Protein AF-A0A7C4ZA40-F1 (afdb_monomer)

Solvent-accessible surface area (backbone atoms only — not comparable to full-atom values): 10342 Å² total; per-residue (Å²): 134,60,82,81,51,46,34,43,58,70,60,33,15,54,70,55,38,49,96,97,40,53,37,69,57,42,40,56,51,50,51,54,31,36,77,68,59,36,40,77,81,49,63,76,37,83,48,82,98,78,45,78,38,53,44,34,53,48,64,52,39,57,52,49,44,54,53,54,50,34,36,74,72,62,75,50,75,52,65,70,58,50,26,50,52,47,48,58,34,65,35,47,89,49,94,92,51,64,30,42,48,57,58,53,47,53,35,33,61,73,69,41,59,32,30,39,38,39,39,35,25,30,30,74,86,81,64,49,77,47,77,48,75,47,78,31,47,70,94,44,69,85,59,80,81,83,59,98,43,95,58,40,44,84,74,50,74,51,77,46,57,41,30,75,72,45,42,78,79,60,51,92,64,73,80,79,83,125

Foldseek 3Di:
DDPVQKDFLLRLLCLLDDVVRHSVNSSVVVVVLCVLQLDPFAPFDADPPPGTTRMDGLLLSLLSSVLVVCCVVVNDPDSVSSSVSSCQQCDDPDPPDHGNSVVLLVCLLVVWWKKKKKWWKAQQPPRDIDIDIDMDTPVCPPPDDDDPDPRIDTDDMDIGGSSVSCNSSNDPPPPPDD

Secondary structure (DSSP, 8-state):
--GGGEEEHHHHHHHH-BTTB-HHHHHHHHHHHHHTTSSPPPEEEE-GGG-EEEEEETHHHHHHHHHHHHHHTTS---HHHHHHHHHHHHSBSSTT--BHHHHHHHHHHTT--EEEEEEEEEETTT--EEEEEEEEEGGGTTPPPPPSSTTEEEEEEEEEEHHHHHGGGT--------

Structure (mmCIF, N/CA/C/O backbone):
data_AF-A0A7C4ZA40-F1
#
_entry.id   AF-A0A7C4ZA40-F1
#
loop_
_atom_site.group_PDB
_atom_site.id
_atom_site.type_symbol
_atom_site.label_atom_id
_atom_site.label_alt_id
_atom_site.label_comp_id
_atom_site.label_asym_id
_atom_site.label_entity_id
_atom_site.label_seq_id
_atom_site.pdbx_PDB_ins_code
_atom_site.Cartn_x
_atom_site.Cartn_y
_atom_site.Cartn_z
_atom_site.occupancy
_atom_site.B_iso_or_equiv
_atom_site.auth_seq_id
_atom_site.auth_comp_id
_atom_site.auth_asym_id
_atom_site.auth_atom_id
_atom_site.pdbx_PDB_model_num
ATOM 1 N N . MET A 1 1 ? 23.248 5.944 -4.665 1.00 46.06 1 MET A N 1
ATOM 2 C CA . MET A 1 1 ? 21.946 5.568 -5.242 1.00 46.06 1 MET A CA 1
ATOM 3 C C . MET A 1 1 ? 22.210 5.211 -6.687 1.00 46.06 1 MET A C 1
ATOM 5 O O . MET A 1 1 ? 22.563 6.100 -7.461 1.00 46.06 1 MET A O 1
ATOM 9 N N . ASP A 1 2 ? 22.215 3.916 -6.981 1.00 48.06 2 ASP A N 1
ATOM 10 C CA . ASP A 1 2 ? 22.488 3.383 -8.314 1.00 48.06 2 ASP A CA 1
ATOM 11 C C . ASP A 1 2 ? 21.297 3.732 -9.229 1.00 48.06 2 ASP A C 1
ATOM 13 O O . ASP A 1 2 ? 20.174 3.931 -8.761 1.00 48.06 2 ASP A O 1
ATOM 17 N N . ALA A 1 3 ? 21.507 3.849 -10.540 1.00 52.69 3 ALA A N 1
ATOM 18 C CA . ALA A 1 3 ? 20.414 4.077 -11.490 1.00 52.69 3 ALA A CA 1
ATOM 19 C C . ALA A 1 3 ? 19.407 2.909 -11.506 1.00 52.69 3 ALA A C 1
ATOM 21 O O . ALA A 1 3 ? 18.288 3.082 -11.982 1.00 52.69 3 ALA A O 1
ATOM 22 N N . ARG A 1 4 ? 19.809 1.751 -10.965 1.00 54.50 4 ARG A N 1
ATOM 23 C CA . ARG A 1 4 ? 18.990 0.548 -10.777 1.00 54.50 4 ARG A CA 1
ATOM 24 C C . ARG A 1 4 ? 17.947 0.689 -9.668 1.00 54.50 4 ARG A C 1
ATOM 26 O O . ARG A 1 4 ? 16.906 0.065 -9.767 1.00 54.50 4 ARG A O 1
ATOM 33 N N . ASP A 1 5 ? 18.161 1.581 -8.701 1.00 69.44 5 ASP A N 1
ATOM 34 C CA . ASP A 1 5 ? 17.257 1.767 -7.553 1.00 69.44 5 ASP A CA 1
ATOM 35 C C . ASP A 1 5 ? 16.079 2.708 -7.871 1.00 69.44 5 ASP A C 1
ATOM 37 O O . ASP A 1 5 ? 15.393 3.203 -6.970 1.00 69.44 5 ASP A O 1
ATOM 41 N N . LYS A 1 6 ? 15.887 3.050 -9.149 1.00 79.81 6 LYS A N 1
ATOM 42 C CA . LYS A 1 6 ? 14.992 4.104 -9.627 1.00 79.81 6 LYS A CA 1
ATOM 43 C C . LYS A 1 6 ? 13.990 3.550 -10.633 1.00 79.81 6 LYS A C 1
ATOM 45 O O . LYS A 1 6 ? 14.347 2.755 -11.493 1.00 79.81 6 LYS A O 1
ATOM 50 N N . ILE A 1 7 ? 12.751 4.035 -10.577 1.00 83.94 7 ILE A N 1
ATOM 51 C CA . ILE A 1 7 ? 11.673 3.619 -11.477 1.00 83.94 7 ILE A CA 1
ATOM 52 C C . ILE A 1 7 ? 10.875 4.817 -11.998 1.00 83.94 7 ILE A C 1
ATOM 54 O O . ILE A 1 7 ? 10.556 5.755 -11.257 1.00 83.94 7 ILE A O 1
ATOM 58 N N . ARG A 1 8 ? 10.532 4.788 -13.291 1.00 87.81 8 ARG A N 1
ATOM 59 C CA . ARG A 1 8 ? 9.601 5.747 -13.906 1.00 87.81 8 ARG A CA 1
ATOM 60 C C . ARG A 1 8 ? 8.160 5.333 -13.629 1.00 87.81 8 ARG A C 1
ATOM 62 O O . ARG A 1 8 ? 7.850 4.147 -13.576 1.00 87.81 8 ARG A O 1
ATOM 69 N N . VAL A 1 9 ? 7.235 6.294 -13.586 1.00 88.81 9 VAL A N 1
ATOM 70 C CA . VAL A 1 9 ? 5.791 6.008 -13.412 1.00 88.81 9 VAL A CA 1
ATOM 71 C C . VAL A 1 9 ? 5.268 5.005 -14.452 1.00 88.81 9 VAL A C 1
ATOM 73 O O . VAL A 1 9 ? 4.442 4.158 -14.124 1.00 88.81 9 VAL A O 1
ATOM 76 N N . THR A 1 10 ? 5.761 5.053 -15.694 1.00 89.12 10 THR A N 1
ATOM 77 C CA . THR A 1 10 ? 5.379 4.087 -16.738 1.00 89.12 10 THR A CA 1
ATOM 78 C C . THR A 1 10 ? 5.810 2.661 -16.405 1.00 89.12 10 THR A C 1
ATOM 80 O O . THR A 1 10 ? 4.986 1.757 -16.504 1.00 89.12 10 THR A O 1
ATOM 83 N N . GLU A 1 11 ? 7.050 2.472 -15.956 1.00 89.50 11 GLU A N 1
ATOM 84 C CA . GLU A 1 11 ? 7.592 1.161 -15.571 1.00 89.50 11 GLU A CA 1
ATOM 85 C C . GLU A 1 11 ? 6.908 0.642 -14.299 1.00 89.50 11 GLU A C 1
ATOM 87 O O . GLU A 1 11 ? 6.498 -0.515 -14.229 1.00 89.50 11 GLU A O 1
ATOM 92 N N . ALA A 1 12 ? 6.696 1.519 -13.312 1.00 90.38 12 ALA A N 1
ATOM 93 C CA . ALA A 1 12 ? 5.950 1.190 -12.101 1.00 90.38 12 ALA A CA 1
ATOM 94 C C . ALA A 1 12 ? 4.528 0.731 -12.445 1.00 90.38 12 ALA A C 1
ATOM 96 O O . ALA A 1 12 ? 4.052 -0.279 -11.932 1.00 90.38 12 ALA A O 1
ATOM 97 N N . ALA A 1 13 ? 3.858 1.435 -13.357 1.00 92.31 13 ALA A N 1
ATOM 98 C CA . ALA A 1 13 ? 2.509 1.095 -13.777 1.00 92.31 13 ALA A CA 1
ATOM 99 C C . ALA A 1 13 ? 2.409 -0.262 -14.479 1.00 92.31 13 ALA A C 1
ATOM 101 O O . ALA A 1 13 ? 1.414 -0.960 -14.292 1.00 92.31 13 ALA A O 1
ATOM 102 N N . GLU A 1 14 ? 3.418 -0.645 -15.260 1.00 92.12 14 GLU A N 1
ATOM 103 C CA . GLU A 1 14 ? 3.493 -1.969 -15.883 1.00 92.12 14 GLU A CA 1
ATOM 104 C C . GLU A 1 14 ? 3.645 -3.073 -14.835 1.00 92.12 14 GLU A C 1
ATOM 106 O O . GLU A 1 14 ? 2.909 -4.056 -14.884 1.00 92.12 14 GLU A O 1
ATOM 111 N N . ARG A 1 15 ? 4.504 -2.875 -13.829 1.00 90.12 15 ARG A N 1
ATOM 112 C CA . ARG A 1 15 ? 4.682 -3.839 -12.728 1.00 90.12 15 ARG A CA 1
ATOM 113 C C . ARG A 1 15 ? 3.465 -3.947 -11.806 1.00 90.12 15 ARG A C 1
ATOM 115 O O . ARG A 1 15 ? 3.222 -4.987 -11.202 1.00 90.12 15 ARG A O 1
ATOM 122 N N . ILE A 1 16 ? 2.698 -2.871 -11.648 1.00 92.69 16 ILE A N 1
ATOM 123 C CA . ILE A 1 16 ? 1.506 -2.844 -10.783 1.00 92.69 16 ILE A CA 1
ATOM 124 C C . ILE A 1 16 ? 0.273 -3.413 -11.491 1.00 92.69 16 ILE A C 1
ATOM 126 O O . ILE A 1 16 ? -0.648 -3.890 -10.821 1.00 92.69 16 ILE A O 1
ATOM 130 N N . ALA A 1 17 ? 0.227 -3.336 -12.822 1.00 91.25 17 ALA A N 1
ATOM 131 C CA . ALA A 1 17 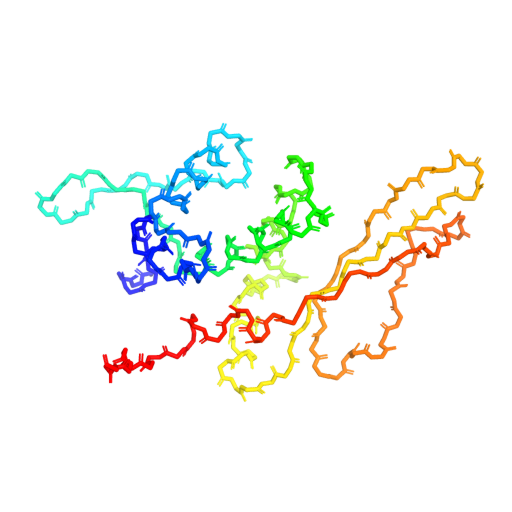? -0.904 -3.809 -13.602 1.00 91.25 17 ALA A CA 1
ATOM 132 C C . ALA A 1 17 ? -1.213 -5.287 -13.319 1.00 91.25 17 ALA A C 1
ATOM 134 O O . ALA A 1 17 ? -0.333 -6.112 -13.080 1.00 91.25 17 ALA A O 1
ATOM 135 N N . ARG A 1 18 ? -2.504 -5.613 -13.334 1.00 87.00 18 ARG A N 1
ATOM 136 C CA . ARG A 1 18 ? -3.037 -6.945 -13.022 1.00 87.00 18 ARG A CA 1
ATOM 137 C C . ARG A 1 18 ? -4.326 -7.181 -13.810 1.00 87.00 18 ARG A C 1
ATOM 139 O O . ARG A 1 18 ? -4.887 -6.211 -14.330 1.00 87.00 18 ARG A O 1
ATOM 146 N N . PRO A 1 19 ? -4.849 -8.417 -13.894 1.00 86.00 19 PRO A N 1
ATOM 147 C CA . PRO A 1 19 ? -6.177 -8.642 -14.459 1.00 86.00 19 PRO A CA 1
ATOM 148 C C . PRO A 1 19 ? -7.208 -7.681 -13.840 1.00 86.00 19 PRO A C 1
ATOM 150 O O . PRO A 1 19 ? -7.297 -7.559 -12.621 1.00 86.00 19 PRO A O 1
ATOM 153 N N . GLY A 1 20 ? -7.932 -6.937 -14.680 1.00 86.06 20 GLY A N 1
ATOM 154 C CA . GLY A 1 20 ? -8.891 -5.910 -14.245 1.00 86.06 20 GLY A CA 1
ATOM 155 C C . GLY A 1 20 ? -8.324 -4.495 -14.039 1.00 86.06 20 GLY A C 1
ATOM 156 O O . GLY A 1 20 ? -9.103 -3.560 -13.863 1.00 86.06 20 GLY A O 1
ATOM 157 N N . ARG A 1 21 ? -7.000 -4.292 -14.115 1.00 89.69 21 ARG A N 1
ATOM 158 C CA . ARG A 1 21 ? -6.354 -2.970 -14.050 1.00 89.69 21 ARG A CA 1
ATOM 159 C C . ARG A 1 21 ? -5.194 -2.860 -15.039 1.00 89.69 21 ARG A C 1
ATOM 161 O O . ARG A 1 21 ? -4.114 -3.404 -14.827 1.00 89.69 21 ARG A O 1
ATOM 168 N N . THR A 1 22 ? -5.414 -2.092 -16.100 1.00 94.94 22 THR A N 1
ATOM 169 C CA . THR A 1 22 ? -4.418 -1.836 -17.151 1.00 94.94 22 THR A CA 1
ATOM 170 C C . THR A 1 22 ? -3.315 -0.874 -16.684 1.00 94.94 22 THR A C 1
ATOM 172 O O . THR A 1 22 ? -3.585 -0.010 -15.843 1.00 94.94 22 THR A O 1
ATOM 175 N N . PRO A 1 23 ? -2.107 -0.912 -17.283 1.00 95.50 23 PRO A N 1
ATOM 176 C CA . PRO A 1 23 ? -1.047 0.054 -16.979 1.00 95.50 23 PRO A CA 1
ATOM 177 C C . PRO A 1 23 ? -1.490 1.513 -17.168 1.00 95.50 23 PRO A C 1
ATOM 179 O O . PRO A 1 23 ? -1.128 2.386 -16.386 1.00 95.50 23 PRO A O 1
ATOM 182 N N . ALA A 1 24 ? -2.329 1.796 -18.171 1.00 95.06 24 ALA A N 1
ATOM 183 C CA . ALA A 1 24 ? -2.858 3.142 -18.399 1.00 95.06 24 ALA A CA 1
ATOM 184 C C . ALA A 1 24 ? -3.727 3.635 -17.228 1.00 95.06 24 ALA A C 1
ATOM 186 O O . ALA A 1 24 ? -3.582 4.778 -16.793 1.00 95.06 24 ALA A O 1
ATOM 187 N N . GLN A 1 25 ? -4.584 2.767 -16.682 1.00 95.69 25 GLN A N 1
ATOM 188 C CA . GLN A 1 25 ? -5.384 3.082 -15.495 1.00 95.69 25 GLN A CA 1
ATOM 189 C C . GLN A 1 25 ? -4.507 3.274 -14.256 1.00 95.69 25 GLN A C 1
ATOM 191 O O . GLN A 1 25 ? -4.778 4.180 -13.470 1.00 95.69 25 GLN A O 1
ATOM 196 N N . VAL A 1 26 ? -3.447 2.471 -14.098 1.00 95.81 26 VAL A N 1
ATOM 197 C CA . VAL A 1 26 ? -2.481 2.647 -13.003 1.00 95.81 26 VAL A CA 1
ATOM 198 C C . VAL A 1 26 ? -1.805 4.012 -13.096 1.00 95.81 26 VAL A C 1
ATOM 200 O O . VAL A 1 26 ? -1.820 4.747 -12.116 1.00 95.81 26 VAL A O 1
ATOM 203 N N . ARG A 1 27 ? -1.271 4.391 -14.267 1.00 95.19 27 ARG A N 1
ATOM 204 C CA . ARG A 1 27 ? -0.634 5.707 -14.464 1.00 95.19 27 ARG A CA 1
ATOM 205 C C . ARG A 1 27 ? -1.588 6.851 -14.139 1.00 95.19 27 ARG A C 1
ATOM 207 O O . ARG A 1 27 ? -1.223 7.770 -13.414 1.00 95.19 27 ARG A O 1
ATOM 214 N N . ALA A 1 28 ? -2.822 6.784 -14.640 1.00 95.38 28 ALA A N 1
ATOM 215 C CA . ALA A 1 28 ? -3.827 7.808 -14.372 1.00 95.38 28 ALA A CA 1
ATOM 216 C C . ALA A 1 28 ? -4.165 7.908 -12.874 1.00 95.38 28 ALA A C 1
ATOM 218 O O . ALA A 1 28 ? -4.317 9.006 -12.343 1.00 95.38 28 ALA A O 1
ATOM 219 N N . LEU A 1 29 ? -4.274 6.775 -12.173 1.00 95.31 29 LEU A N 1
ATOM 220 C CA . LEU A 1 29 ? -4.494 6.761 -10.727 1.00 95.31 29 LEU A CA 1
ATOM 221 C C . LEU A 1 29 ? -3.291 7.330 -9.966 1.00 95.31 29 LEU A C 1
ATOM 223 O O . LEU A 1 29 ? -3.487 8.162 -9.085 1.00 95.31 29 LEU A O 1
ATOM 227 N N . TRP A 1 30 ? -2.077 6.940 -10.352 1.00 95.00 30 TRP A N 1
ATOM 228 C CA . TRP A 1 30 ? -0.830 7.426 -9.772 1.00 95.00 30 TRP A CA 1
ATOM 229 C C . TRP A 1 30 ? -0.725 8.949 -9.854 1.00 95.00 30 TRP A C 1
ATOM 231 O O . TRP A 1 30 ? -0.538 9.598 -8.830 1.00 95.00 30 TRP A O 1
ATOM 241 N N . HIS A 1 31 ? -0.914 9.534 -11.042 1.00 93.50 31 HIS A N 1
ATOM 242 C CA . HIS A 1 31 ? -0.865 10.989 -11.213 1.00 93.50 31 HIS A CA 1
ATOM 243 C C . HIS A 1 31 ? -1.932 11.703 -10.378 1.00 93.50 31 HIS A C 1
ATOM 245 O O . HIS A 1 31 ? -1.601 12.625 -9.641 1.00 93.50 31 HIS A O 1
ATOM 251 N N . ARG A 1 32 ? -3.181 11.212 -10.369 1.00 94.88 32 ARG A N 1
ATOM 252 C CA . ARG A 1 32 ? -4.228 11.781 -9.499 1.00 94.88 32 ARG A CA 1
ATOM 253 C C . ARG A 1 32 ? -3.851 11.739 -8.018 1.00 94.88 32 ARG A C 1
ATOM 255 O O . ARG A 1 32 ? -4.234 12.625 -7.262 1.00 94.88 32 ARG A O 1
ATOM 262 N N . TRP A 1 33 ? -3.148 10.698 -7.582 1.00 96.06 33 TRP A N 1
ATOM 263 C CA . TRP A 1 33 ? -2.705 10.567 -6.195 1.00 96.06 33 TRP A CA 1
ATOM 264 C C . TRP A 1 33 ? -1.482 11.429 -5.874 1.00 96.06 33 TRP A C 1
ATOM 266 O O . TRP A 1 33 ? -1.363 11.874 -4.732 1.00 96.06 33 TRP A O 1
ATOM 276 N N . MET A 1 34 ? -0.623 11.716 -6.855 1.00 93.25 34 MET A N 1
ATOM 277 C CA . MET A 1 34 ? 0.401 12.757 -6.732 1.00 93.25 34 MET A CA 1
ATOM 278 C C . MET A 1 34 ? -0.246 14.136 -6.567 1.00 93.25 34 MET A C 1
ATOM 280 O O . MET A 1 34 ? 0.052 14.835 -5.602 1.00 93.25 34 MET A O 1
ATOM 284 N N . ASP A 1 35 ? -1.207 14.482 -7.429 1.00 92.62 35 ASP A N 1
ATOM 285 C CA . ASP A 1 35 ? -1.924 15.764 -7.373 1.00 92.62 35 ASP A CA 1
ATOM 286 C C . ASP A 1 35 ? -2.690 15.942 -6.048 1.00 92.62 35 ASP A C 1
ATOM 288 O O . ASP A 1 35 ? -2.785 17.040 -5.502 1.00 92.62 35 ASP A O 1
ATOM 292 N N . ALA A 1 36 ? -3.214 14.847 -5.488 1.00 93.25 36 ALA A N 1
ATOM 293 C CA . ALA A 1 36 ? -3.898 14.838 -4.195 1.00 93.25 36 ALA A CA 1
ATOM 294 C C . ALA A 1 36 ? -2.946 14.874 -2.976 1.00 93.25 36 ALA A C 1
ATOM 296 O O . ALA A 1 36 ? -3.417 14.930 -1.829 1.00 93.25 36 ALA A O 1
ATOM 297 N N . GLY A 1 37 ? -1.629 14.805 -3.198 1.00 91.75 37 GLY A N 1
ATOM 298 C CA . GLY A 1 37 ? -0.610 14.746 -2.150 1.00 91.75 37 GLY A CA 1
ATOM 299 C C . GLY A 1 37 ? -0.625 13.448 -1.337 1.00 91.75 37 GLY A C 1
ATOM 300 O O . GLY A 1 37 ? -0.241 13.456 -0.171 1.00 91.75 37 GLY A O 1
ATOM 301 N N . ILE A 1 38 ? -1.128 12.352 -1.913 1.00 94.81 38 ILE A N 1
ATOM 302 C CA . ILE A 1 38 ? -1.050 11.006 -1.321 1.00 94.81 38 ILE A CA 1
ATOM 303 C C . ILE A 1 38 ? 0.322 10.404 -1.618 1.00 94.81 38 ILE A C 1
ATOM 305 O O . ILE A 1 38 ? 0.988 9.907 -0.715 1.00 94.81 38 ILE A O 1
ATOM 309 N N . ILE A 1 39 ? 0.727 10.468 -2.888 1.00 93.25 39 ILE A N 1
ATOM 310 C CA . ILE A 1 39 ? 2.066 10.094 -3.335 1.00 93.25 39 ILE A CA 1
ATOM 311 C C . ILE A 1 39 ? 2.896 11.383 -3.338 1.00 93.25 39 ILE A C 1
ATOM 313 O O . ILE A 1 39 ? 2.516 12.329 -4.030 1.00 93.25 39 ILE A O 1
ATOM 317 N N . PRO A 1 40 ? 3.996 11.471 -2.573 1.00 86.12 40 PRO A N 1
ATOM 318 C CA . PRO A 1 40 ? 4.851 12.647 -2.596 1.00 86.12 40 PRO A CA 1
ATOM 319 C C . PRO A 1 40 ? 5.434 12.842 -4.004 1.00 86.12 40 PRO A C 1
ATOM 321 O O . PRO A 1 40 ? 5.717 11.856 -4.692 1.00 86.12 40 PRO A O 1
ATOM 324 N N . PRO A 1 41 ? 5.609 14.093 -4.460 1.00 72.69 41 PRO A N 1
ATOM 325 C CA . PRO A 1 41 ? 6.163 14.355 -5.779 1.00 72.69 41 PRO A CA 1
ATOM 326 C C . PRO A 1 41 ? 7.580 13.782 -5.877 1.00 72.69 41 PRO A C 1
ATOM 328 O O . PRO A 1 41 ? 8.407 13.982 -4.986 1.00 72.69 41 PRO A O 1
ATOM 331 N N . ALA A 1 42 ? 7.861 13.064 -6.964 1.00 69.19 42 ALA A N 1
ATOM 332 C CA . ALA A 1 42 ? 9.227 12.685 -7.294 1.00 69.19 42 ALA A CA 1
ATOM 333 C C . ALA A 1 42 ? 10.048 13.928 -7.655 1.00 69.19 42 ALA A C 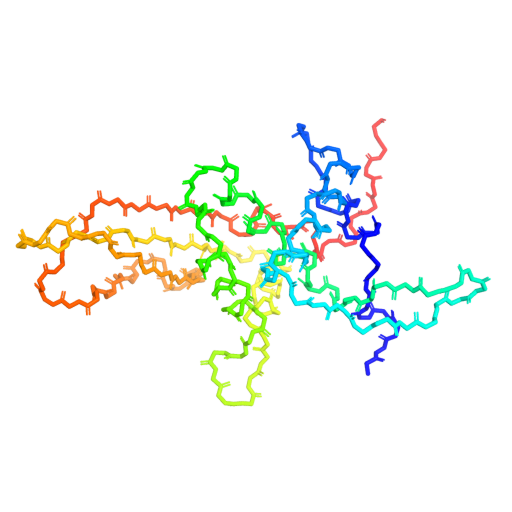1
ATOM 335 O O . ALA A 1 42 ? 9.511 14.917 -8.156 1.00 69.19 42 ALA A O 1
ATOM 336 N N . VAL A 1 43 ? 11.363 13.852 -7.455 1.00 62.91 43 VAL A N 1
ATOM 337 C CA . VAL A 1 43 ? 12.283 14.845 -8.012 1.00 62.91 43 VAL A CA 1
ATOM 338 C C . VAL A 1 43 ? 12.224 14.719 -9.535 1.00 62.91 43 VAL A C 1
ATOM 340 O O . VAL A 1 43 ? 12.616 13.684 -10.084 1.00 62.91 43 VAL A O 1
ATOM 343 N N . GLU A 1 44 ? 11.720 15.747 -10.222 1.00 59.91 44 GLU A N 1
ATOM 344 C CA . GLU A 1 44 ? 11.846 15.840 -11.677 1.00 59.91 44 GLU A CA 1
ATOM 345 C C . GLU A 1 44 ? 13.334 15.845 -12.020 1.00 59.91 44 GLU A C 1
ATOM 347 O O . GLU A 1 44 ? 14.077 16.746 -11.633 1.00 59.91 44 GLU A O 1
ATOM 352 N N . THR A 1 45 ? 13.785 14.792 -12.693 1.00 59.12 45 THR A N 1
ATOM 353 C CA . THR A 1 45 ? 15.187 14.654 -13.084 1.00 59.12 45 THR A CA 1
ATOM 354 C C . THR A 1 45 ? 15.244 14.399 -14.583 1.00 59.12 45 THR A C 1
ATOM 356 O O . THR A 1 45 ? 14.398 13.688 -15.133 1.00 59.12 45 THR A O 1
ATOM 359 N N . GLU A 1 46 ? 16.234 14.978 -15.259 1.00 57.72 46 GLU A N 1
ATOM 360 C CA . GLU A 1 46 ? 16.537 14.626 -16.646 1.00 57.72 46 GLU A CA 1
ATOM 361 C C . GLU A 1 46 ? 16.883 13.132 -16.730 1.00 57.72 46 GLU A C 1
ATOM 363 O O . GLU A 1 46 ? 17.705 12.630 -15.957 1.00 57.72 46 GLU A O 1
ATOM 368 N N . TRP A 1 47 ? 16.240 12.406 -17.648 1.00 58.72 47 TRP A N 1
ATOM 369 C CA . TRP A 1 47 ? 16.446 10.966 -17.797 1.00 58.72 47 TRP A CA 1
ATOM 370 C C . TRP A 1 47 ? 16.642 10.564 -19.259 1.00 58.72 47 TRP A C 1
ATOM 372 O O . TRP A 1 47 ? 15.706 10.527 -20.061 1.00 58.72 47 TRP A O 1
ATOM 382 N N . GLY A 1 48 ? 17.883 10.209 -19.598 1.00 62.31 48 GLY A N 1
ATOM 383 C CA . GLY A 1 48 ? 18.273 9.834 -20.958 1.00 62.31 48 GLY A CA 1
ATOM 384 C C . GLY A 1 48 ? 18.058 10.961 -21.978 1.00 62.31 48 GLY A C 1
ATOM 385 O O . GLY A 1 48 ? 17.975 12.133 -21.631 1.00 62.31 48 GLY A O 1
ATOM 386 N N . ALA A 1 49 ? 17.945 10.604 -23.260 1.00 58.22 49 ALA A N 1
ATOM 387 C CA . ALA A 1 49 ? 17.754 11.561 -24.358 1.00 58.22 49 ALA A CA 1
ATOM 388 C C . ALA A 1 49 ? 16.302 12.085 -24.503 1.00 58.22 49 ALA A C 1
ATOM 390 O O . ALA A 1 49 ? 15.992 12.757 -25.482 1.00 58.22 49 ALA A O 1
ATOM 391 N N . GLY A 1 50 ? 15.400 11.732 -23.576 1.00 56.19 50 GLY A N 1
ATOM 392 C CA . GLY A 1 50 ? 13.943 11.843 -23.743 1.00 56.19 50 GLY A CA 1
ATOM 393 C C . GLY A 1 50 ? 13.229 12.916 -22.911 1.00 56.19 50 GLY A C 1
ATOM 394 O O . GLY A 1 50 ? 12.008 13.005 -23.008 1.00 56.19 50 GLY A O 1
ATOM 395 N N . GLY A 1 51 ? 13.944 13.721 -22.116 1.00 61.53 51 GLY A N 1
ATOM 396 C CA . GLY A 1 51 ? 13.367 14.807 -21.306 1.00 61.53 51 GLY A CA 1
ATOM 397 C C . GLY A 1 51 ? 13.200 14.488 -19.811 1.00 61.53 51 GLY A C 1
ATOM 398 O O . GLY A 1 51 ? 13.787 13.537 -19.292 1.00 61.53 51 GLY A O 1
ATOM 399 N N . LEU A 1 52 ? 12.435 15.335 -19.109 1.00 60.53 52 LEU A N 1
ATOM 400 C CA . LEU A 1 52 ? 12.162 15.230 -17.669 1.00 60.53 52 LEU A CA 1
ATOM 401 C C . LEU A 1 52 ? 11.288 14.006 -17.360 1.00 60.53 52 LEU A C 1
ATOM 403 O O . LEU A 1 52 ? 10.275 13.773 -18.022 1.00 60.53 52 LEU A O 1
ATOM 407 N N . ALA A 1 53 ? 11.656 13.245 -16.329 1.00 67.12 53 ALA A N 1
ATOM 408 C CA . ALA A 1 53 ? 10.859 12.135 -15.820 1.00 67.12 53 ALA A CA 1
ATOM 409 C C . ALA A 1 53 ? 10.658 12.245 -14.303 1.00 67.12 53 ALA A C 1
ATOM 411 O O . ALA A 1 53 ? 11.558 12.650 -13.564 1.00 67.12 53 ALA A O 1
ATOM 412 N N . PHE A 1 54 ? 9.480 11.819 -13.835 1.00 65.62 54 PHE A N 1
ATOM 413 C CA . PHE A 1 54 ? 9.232 11.575 -12.416 1.00 65.62 54 PHE A CA 1
ATOM 414 C C . PHE A 1 54 ? 9.879 10.256 -12.021 1.00 65.62 54 PHE A C 1
ATOM 416 O O . PHE A 1 54 ? 9.454 9.188 -12.478 1.00 65.62 54 PHE A O 1
ATOM 423 N N . ILE A 1 55 ? 10.915 10.349 -11.194 1.00 74.56 55 ILE A N 1
ATOM 424 C CA . ILE A 1 55 ? 11.736 9.208 -10.815 1.00 74.56 55 ILE A CA 1
ATOM 425 C C . ILE A 1 55 ? 11.577 8.930 -9.330 1.00 74.56 55 ILE A C 1
ATOM 427 O O . ILE A 1 55 ? 11.880 9.768 -8.481 1.00 74.56 55 ILE A O 1
ATOM 431 N N . PHE A 1 56 ? 11.105 7.727 -9.038 1.00 82.56 56 PHE A N 1
ATOM 432 C CA . PHE A 1 56 ? 10.873 7.245 -7.688 1.00 82.56 56 PHE A CA 1
ATOM 433 C C . PHE A 1 56 ? 11.907 6.183 -7.319 1.00 82.56 56 PHE A C 1
ATOM 435 O O . PHE A 1 56 ? 12.459 5.557 -8.223 1.00 82.56 56 PHE A O 1
ATOM 442 N N . PRO A 1 57 ? 12.144 5.926 -6.022 1.00 84.06 57 PRO A N 1
ATOM 443 C CA . PRO A 1 57 ? 12.758 4.675 -5.597 1.00 84.06 57 PRO A CA 1
ATOM 444 C C . PRO A 1 57 ? 11.966 3.484 -6.149 1.00 84.06 57 PRO A C 1
ATOM 446 O O . PRO A 1 57 ? 10.736 3.544 -6.207 1.00 84.06 57 PRO A O 1
ATOM 449 N N . GLU A 1 58 ? 12.638 2.398 -6.522 1.00 82.94 58 GLU A N 1
ATOM 450 C CA . GLU A 1 58 ? 11.988 1.190 -7.053 1.00 82.94 58 GLU A CA 1
ATOM 451 C C . GLU A 1 58 ? 10.883 0.659 -6.119 1.00 82.94 58 GLU A C 1
ATOM 453 O O . GLU A 1 58 ? 9.794 0.278 -6.562 1.00 82.94 58 GLU A O 1
ATOM 458 N N . SER A 1 59 ? 11.106 0.767 -4.807 1.00 87.75 59 SER A N 1
ATOM 459 C CA . SER A 1 59 ? 10.151 0.386 -3.767 1.00 87.75 59 SER A CA 1
ATOM 460 C C . SER A 1 59 ? 8.831 1.167 -3.806 1.00 87.75 59 SER A C 1
ATOM 462 O O . SER A 1 59 ? 7.807 0.651 -3.357 1.00 87.75 59 SER A O 1
ATOM 464 N N . ALA A 1 60 ? 8.785 2.366 -4.399 1.00 91.19 60 ALA A N 1
ATOM 465 C CA . ALA A 1 60 ? 7.557 3.155 -4.506 1.00 91.19 60 ALA A CA 1
ATOM 466 C C . ALA A 1 60 ? 6.464 2.428 -5.301 1.00 91.19 60 ALA A C 1
ATOM 468 O O . ALA A 1 60 ? 5.278 2.586 -5.007 1.00 91.19 60 ALA A O 1
ATOM 469 N N . ALA A 1 61 ? 6.844 1.609 -6.286 1.00 92.50 61 ALA A N 1
ATOM 470 C CA . ALA A 1 61 ? 5.887 0.815 -7.047 1.00 92.50 61 ALA A CA 1
ATOM 471 C C . ALA A 1 61 ? 5.223 -0.265 -6.174 1.00 92.50 61 ALA A C 1
ATOM 473 O O . ALA A 1 61 ? 4.016 -0.492 -6.285 1.00 92.50 61 ALA A O 1
ATOM 474 N N . ALA A 1 62 ? 5.987 -0.873 -5.260 1.00 94.44 62 ALA A N 1
ATOM 475 C CA . ALA A 1 62 ? 5.472 -1.828 -4.285 1.00 94.44 62 ALA A CA 1
ATOM 476 C C . ALA A 1 62 ? 4.534 -1.143 -3.276 1.00 94.44 62 ALA A C 1
ATOM 478 O O . ALA A 1 62 ? 3.427 -1.632 -3.053 1.00 94.44 62 ALA A O 1
ATOM 479 N N . ILE A 1 63 ? 4.914 0.029 -2.746 1.00 95.94 63 ILE A N 1
ATOM 480 C CA . ILE A 1 63 ? 4.046 0.832 -1.865 1.00 95.94 63 ILE A CA 1
ATOM 481 C C . ILE A 1 63 ? 2.719 1.133 -2.573 1.00 95.94 63 ILE A C 1
ATOM 483 O O . ILE A 1 63 ? 1.648 0.798 -2.067 1.00 95.94 63 ILE A O 1
ATOM 487 N N . ALA A 1 64 ? 2.773 1.704 -3.777 1.00 95.69 64 ALA A N 1
ATOM 488 C CA . ALA A 1 64 ? 1.579 2.038 -4.545 1.00 95.69 64 ALA A CA 1
ATOM 489 C C . ALA A 1 64 ? 0.692 0.815 -4.816 1.00 95.69 64 ALA A C 1
ATOM 491 O O . ALA A 1 64 ? -0.527 0.918 -4.697 1.00 95.69 64 ALA A O 1
ATOM 492 N N . ALA A 1 65 ? 1.276 -0.348 -5.128 1.00 95.12 65 ALA A N 1
ATOM 493 C CA . ALA A 1 65 ? 0.520 -1.584 -5.316 1.00 95.12 65 ALA A CA 1
ATOM 494 C C . ALA A 1 65 ? -0.300 -1.959 -4.075 1.00 95.12 65 ALA A C 1
ATOM 496 O O . ALA A 1 65 ? -1.472 -2.309 -4.217 1.00 95.12 65 ALA A O 1
ATOM 497 N N . VAL A 1 66 ? 0.292 -1.853 -2.879 1.00 95.62 66 VAL A N 1
ATOM 498 C CA . VAL A 1 66 ? -0.403 -2.105 -1.607 1.00 95.62 66 VAL A CA 1
ATOM 499 C C . VAL A 1 66 ? -1.562 -1.133 -1.425 1.00 95.62 66 VAL A C 1
ATOM 501 O O . VAL A 1 66 ? -2.694 -1.558 -1.208 1.00 95.62 66 VAL A O 1
ATOM 504 N N . LEU A 1 67 ? -1.317 0.172 -1.546 1.00 96.12 67 LEU A N 1
ATOM 505 C CA . LEU A 1 67 ? -2.364 1.160 -1.284 1.00 96.12 67 LEU A CA 1
ATOM 506 C C . LEU A 1 67 ? -3.484 1.118 -2.329 1.00 96.12 67 LEU A C 1
ATOM 508 O O . LEU A 1 67 ? -4.648 1.306 -1.983 1.00 96.12 67 LEU A O 1
ATOM 512 N N . PHE A 1 68 ? -3.160 0.865 -3.596 1.00 95.38 68 PHE A N 1
ATOM 513 C CA . PHE A 1 68 ? -4.165 0.697 -4.640 1.00 95.38 68 PHE A CA 1
ATOM 514 C C . PHE A 1 68 ? -5.053 -0.524 -4.393 1.00 95.38 68 PHE A C 1
ATOM 516 O O . PHE A 1 68 ? -6.248 -0.457 -4.669 1.00 95.38 68 PHE A O 1
ATOM 523 N N . ASP A 1 69 ? -4.500 -1.616 -3.863 1.00 93.38 69 ASP A N 1
ATOM 524 C CA . ASP A 1 69 ? -5.283 -2.799 -3.504 1.00 93.38 69 ASP A CA 1
ATOM 525 C C . ASP A 1 69 ? -6.236 -2.521 -2.334 1.00 93.38 69 ASP A C 1
ATOM 527 O O . ASP A 1 69 ? -7.425 -2.827 -2.408 1.00 93.38 69 ASP A O 1
ATOM 531 N N . LEU A 1 70 ? -5.750 -1.836 -1.295 1.00 93.06 70 LEU A N 1
ATOM 532 C CA . LEU A 1 70 ? -6.573 -1.422 -0.155 1.00 93.06 70 LEU A CA 1
ATOM 533 C C . LEU A 1 70 ? -7.683 -0.441 -0.545 1.00 93.06 70 LEU A C 1
ATOM 535 O O . LEU A 1 70 ? -8.782 -0.496 0.013 1.00 93.06 70 LEU A O 1
ATOM 539 N N . TYR A 1 71 ? -7.397 0.460 -1.485 1.00 94.31 71 TYR A N 1
ATOM 540 C CA . TYR A 1 71 ? -8.379 1.397 -2.019 1.00 94.31 71 TYR A CA 1
ATOM 541 C C . TYR A 1 71 ? -9.476 0.672 -2.802 1.00 94.31 71 TYR A C 1
ATOM 543 O O . TYR A 1 71 ? -10.658 0.940 -2.587 1.00 94.31 71 TYR A O 1
ATOM 551 N N . ASP A 1 72 ? -9.103 -0.291 -3.649 1.00 91.25 72 ASP A N 1
ATOM 552 C CA . ASP A 1 72 ? -10.054 -1.099 -4.424 1.00 91.25 72 ASP A CA 1
ATOM 553 C C . ASP A 1 72 ? -10.947 -1.964 -3.548 1.00 91.25 72 ASP A C 1
ATOM 555 O O . ASP A 1 72 ? -12.137 -2.104 -3.819 1.00 91.25 72 ASP A O 1
ATOM 559 N N . ALA A 1 73 ? -10.374 -2.529 -2.487 1.00 89.19 73 ALA A N 1
ATOM 560 C CA . ALA A 1 73 ? -11.108 -3.309 -1.503 1.00 89.19 73 ALA A CA 1
ATOM 561 C C . ALA A 1 73 ? -12.055 -2.447 -0.646 1.00 89.19 73 ALA A C 1
ATOM 563 O O . ALA A 1 73 ? -12.818 -2.985 0.154 1.00 89.19 73 ALA A O 1
ATOM 564 N N . GLY A 1 74 ? -11.991 -1.115 -0.764 1.00 89.81 74 GLY A N 1
ATOM 565 C CA . GLY A 1 74 ? -12.738 -0.184 0.079 1.00 89.81 74 GLY A CA 1
ATOM 566 C C . GLY A 1 74 ? -12.249 -0.139 1.529 1.00 89.81 74 GLY A C 1
ATOM 567 O O . GLY A 1 74 ? -12.899 0.488 2.363 1.00 89.81 74 GLY A O 1
ATOM 568 N N . ALA A 1 75 ? -11.112 -0.772 1.839 1.00 89.06 75 ALA A N 1
ATOM 569 C CA . ALA A 1 75 ? -10.539 -0.789 3.180 1.00 89.06 75 ALA A CA 1
ATOM 570 C C . ALA A 1 75 ? -10.026 0.606 3.565 1.00 89.06 75 ALA A C 1
ATOM 572 O O . ALA A 1 75 ? -10.292 1.104 4.660 1.00 89.06 75 ALA A O 1
ATOM 573 N N . VAL A 1 76 ? -9.322 1.280 2.653 1.00 90.56 76 VAL A N 1
ATOM 574 C CA . VAL A 1 76 ? -8.754 2.608 2.919 1.00 90.56 76 VAL A CA 1
ATOM 575 C C . VAL A 1 76 ? -9.079 3.545 1.773 1.00 90.56 76 VAL A C 1
ATOM 577 O O . VAL A 1 76 ? -8.514 3.448 0.690 1.00 90.56 76 VAL A O 1
ATOM 580 N N . THR A 1 77 ? -10.003 4.470 2.015 1.00 91.06 77 THR A N 1
ATOM 581 C CA . THR A 1 77 ? -10.534 5.362 0.972 1.00 91.06 77 THR A CA 1
ATOM 582 C C . THR A 1 77 ? -10.258 6.837 1.245 1.00 91.06 77 THR A C 1
ATOM 584 O O . THR A 1 77 ? -10.260 7.647 0.316 1.00 91.06 77 THR A O 1
ATOM 587 N N . ALA A 1 78 ? -9.982 7.211 2.498 1.00 92.19 78 ALA A N 1
ATOM 588 C CA . ALA A 1 78 ? -9.748 8.598 2.864 1.00 92.19 78 ALA A CA 1
ATOM 589 C C . ALA A 1 78 ? -8.327 9.050 2.492 1.00 92.19 78 ALA A C 1
ATOM 591 O O . ALA A 1 78 ? -7.335 8.418 2.856 1.00 92.19 78 ALA A O 1
ATOM 592 N N . ARG A 1 79 ? -8.222 10.218 1.844 1.00 94.69 79 ARG A N 1
ATOM 593 C CA . ARG A 1 79 ? -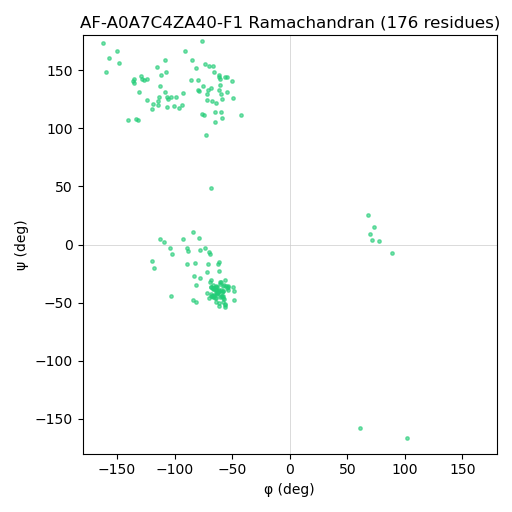6.952 10.819 1.387 1.00 94.69 79 ARG A CA 1
ATOM 594 C C . ARG A 1 79 ? -5.862 10.843 2.465 1.00 94.69 79 ARG A C 1
ATOM 596 O O . ARG A 1 79 ? -4.730 10.460 2.202 1.00 94.69 79 ARG A O 1
ATOM 603 N N . HIS A 1 80 ? -6.200 11.290 3.676 1.00 93.38 80 HIS A N 1
ATOM 604 C CA . HIS A 1 80 ? -5.238 11.402 4.777 1.00 93.38 80 HIS A CA 1
ATOM 605 C C . HIS A 1 80 ? -4.768 10.034 5.296 1.00 93.38 80 HIS A C 1
ATOM 607 O O . HIS A 1 80 ? -3.621 9.909 5.714 1.00 93.38 80 HIS A O 1
ATOM 613 N N . GLN A 1 81 ? -5.625 9.006 5.249 1.00 91.75 81 GLN A N 1
ATOM 614 C CA . GLN A 1 81 ? -5.246 7.642 5.620 1.00 91.75 81 GLN A CA 1
ATOM 615 C C . GLN A 1 81 ? -4.287 7.063 4.583 1.00 91.75 81 GLN A C 1
ATOM 617 O O . GLN A 1 81 ? -3.232 6.568 4.959 1.00 91.75 81 GLN A O 1
ATOM 622 N N . LEU A 1 82 ? -4.594 7.214 3.290 1.00 95.31 82 LEU A N 1
ATOM 623 C CA . LEU A 1 82 ? -3.704 6.793 2.205 1.00 95.31 82 LEU A CA 1
ATOM 624 C C . LEU A 1 82 ? -2.334 7.481 2.302 1.00 95.31 82 LEU A C 1
ATOM 626 O O . LEU A 1 82 ? -1.309 6.812 2.244 1.00 95.31 82 LEU A O 1
ATOM 630 N N . ALA A 1 83 ? -2.299 8.796 2.534 1.00 94.81 83 ALA A N 1
ATOM 631 C CA . ALA A 1 83 ? -1.044 9.530 2.716 1.00 94.81 83 ALA A CA 1
ATOM 632 C C . ALA A 1 83 ? -0.254 9.066 3.958 1.00 94.81 83 ALA A C 1
ATOM 634 O O . ALA A 1 83 ? 0.969 8.939 3.916 1.00 94.81 83 ALA A O 1
ATOM 635 N N . SER A 1 84 ? -0.930 8.779 5.075 1.00 92.62 84 SER A N 1
ATOM 636 C CA . SER A 1 84 ? -0.272 8.220 6.264 1.00 92.62 84 SER A CA 1
ATOM 637 C C . SER A 1 84 ? 0.251 6.806 6.033 1.00 92.62 84 SER A C 1
ATOM 639 O O . SER A 1 84 ? 1.346 6.495 6.488 1.00 92.62 84 SER A O 1
ATOM 641 N N . MET A 1 85 ? -0.473 5.970 5.287 1.00 94.31 85 MET A N 1
ATOM 642 C CA . MET A 1 85 ? -0.006 4.629 4.934 1.00 94.31 85 MET A CA 1
ATOM 643 C C . MET A 1 85 ? 1.182 4.664 3.981 1.00 94.31 85 MET A C 1
ATOM 645 O O . MET A 1 85 ? 2.096 3.860 4.132 1.00 94.31 85 MET A O 1
ATOM 649 N N . TRP A 1 86 ? 1.209 5.609 3.039 1.00 95.12 86 TRP A N 1
ATOM 650 C CA . TRP A 1 86 ? 2.377 5.807 2.188 1.00 95.12 86 TRP A CA 1
ATOM 651 C C . TRP A 1 86 ? 3.625 6.065 3.037 1.00 95.12 86 TRP A C 1
ATOM 653 O O . TRP A 1 86 ? 4.625 5.367 2.887 1.00 95.12 86 TRP A O 1
ATOM 663 N N . ARG A 1 87 ? 3.544 7.023 3.972 1.00 93.56 87 ARG A N 1
ATOM 664 C CA . ARG A 1 87 ? 4.641 7.338 4.902 1.00 93.56 87 ARG A CA 1
ATOM 665 C C . ARG A 1 87 ? 5.029 6.141 5.761 1.00 93.56 87 ARG A C 1
ATOM 667 O O . ARG A 1 87 ? 6.207 5.835 5.852 1.00 93.56 87 ARG A O 1
ATOM 674 N N . TYR A 1 88 ? 4.049 5.416 6.299 1.00 93.19 88 TYR A N 1
ATOM 675 C CA . TYR A 1 88 ? 4.291 4.209 7.091 1.00 93.19 88 TYR A CA 1
ATOM 676 C C . TYR A 1 88 ? 5.170 3.181 6.360 1.00 93.19 88 TYR A C 1
ATOM 678 O O . TYR A 1 88 ? 6.045 2.586 6.976 1.00 93.19 88 TYR A O 1
ATOM 686 N N . PHE A 1 89 ? 4.987 2.999 5.049 1.00 94.56 89 PHE A N 1
ATOM 687 C CA . PHE A 1 89 ? 5.841 2.105 4.263 1.00 94.56 89 PHE A CA 1
ATOM 688 C C . PHE A 1 89 ? 7.170 2.733 3.825 1.00 94.56 89 PHE A C 1
ATOM 690 O O . PHE A 1 89 ? 8.170 2.023 3.715 1.00 94.56 89 PHE A O 1
ATOM 697 N N . ALA A 1 90 ? 7.173 4.035 3.533 1.00 92.38 90 ALA A N 1
ATOM 698 C CA . ALA A 1 90 ? 8.326 4.757 2.999 1.00 92.38 90 ALA A CA 1
ATOM 699 C C . ALA A 1 90 ? 9.343 5.193 4.069 1.00 92.38 90 ALA A C 1
ATOM 701 O O . ALA A 1 90 ? 10.465 5.550 3.716 1.00 92.38 90 ALA A O 1
ATOM 702 N N . GLU A 1 91 ? 8.969 5.180 5.349 1.00 90.94 91 GLU A N 1
ATOM 703 C CA . GLU A 1 91 ? 9.804 5.641 6.460 1.00 90.94 91 GLU A CA 1
ATOM 704 C C . GLU A 1 91 ? 10.339 4.467 7.310 1.00 90.94 91 GLU A C 1
ATOM 706 O O . GLU A 1 91 ? 9.676 3.425 7.442 1.00 90.94 91 GLU A O 1
ATOM 711 N N . PRO A 1 92 ? 11.539 4.612 7.904 1.00 88.44 92 PRO A N 1
ATOM 712 C CA . PRO A 1 92 ? 12.057 3.665 8.885 1.00 88.44 92 PRO A CA 1
ATOM 713 C C . PRO A 1 92 ? 11.169 3.560 10.124 1.00 88.44 92 PRO A C 1
ATOM 715 O O . PRO A 1 92 ? 10.649 4.559 10.614 1.00 88.44 92 PRO A O 1
ATOM 718 N N . GLN A 1 93 ? 11.029 2.348 10.666 1.00 83.69 93 GLN A N 1
ATOM 719 C CA . GLN A 1 93 ? 10.246 2.110 11.892 1.00 83.69 93 GLN A CA 1
ATOM 720 C C . GLN A 1 93 ? 11.071 2.275 13.181 1.00 83.69 93 GLN A C 1
ATOM 722 O O . GLN A 1 93 ? 10.531 2.183 14.280 1.00 83.69 93 GLN A O 1
ATOM 727 N N . HIS A 1 94 ? 12.380 2.492 13.049 1.00 79.69 94 HIS A N 1
ATOM 728 C CA . HIS A 1 94 ? 13.319 2.779 14.131 1.00 79.69 94 HIS A CA 1
ATOM 729 C C . HIS A 1 94 ? 14.440 3.694 13.614 1.00 79.69 94 HIS A C 1
ATOM 731 O O . HIS A 1 94 ? 14.718 3.723 12.411 1.00 79.69 94 HIS A O 1
ATOM 737 N N . ASP A 1 95 ? 15.082 4.437 14.518 1.00 76.62 95 ASP A N 1
ATOM 738 C CA . ASP A 1 95 ? 16.130 5.399 14.163 1.00 76.62 95 ASP A CA 1
ATOM 739 C C . ASP A 1 95 ? 17.296 4.723 13.428 1.00 76.62 95 ASP A C 1
ATOM 741 O O . ASP A 1 95 ? 17.891 3.763 13.916 1.00 76.62 95 ASP A 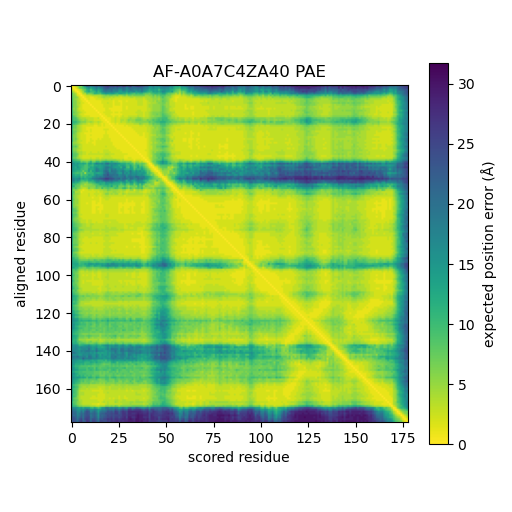O 1
ATOM 745 N N . GLY A 1 96 ? 17.625 5.247 12.244 1.00 72.44 96 GLY A N 1
ATOM 746 C CA . GLY A 1 96 ? 18.705 4.735 11.393 1.00 72.44 96 GLY A CA 1
ATOM 747 C C . GLY A 1 96 ? 18.372 3.465 10.599 1.00 72.44 96 GLY A C 1
ATOM 748 O O . GLY A 1 96 ? 19.255 2.957 9.913 1.00 72.44 96 GLY A O 1
ATOM 749 N N . GLY A 1 97 ? 17.134 2.964 10.679 1.00 83.06 97 GLY A N 1
ATOM 750 C CA . GLY A 1 97 ? 16.679 1.795 9.926 1.00 83.06 97 GLY A CA 1
ATOM 751 C C . GLY A 1 97 ? 16.389 2.074 8.448 1.00 83.06 97 GLY A C 1
ATOM 752 O O . GLY A 1 97 ? 16.411 3.217 7.985 1.00 83.06 97 GLY A O 1
ATOM 753 N N . GLU A 1 98 ? 16.066 1.016 7.707 1.00 88.00 98 GLU A N 1
ATOM 754 C CA . GLU A 1 98 ? 15.570 1.116 6.333 1.00 88.00 98 GLU A CA 1
ATOM 755 C C . GLU A 1 98 ? 14.049 1.347 6.307 1.00 88.00 98 GLU A C 1
ATOM 757 O O . GLU A 1 98 ? 13.353 1.027 7.278 1.00 88.00 98 GLU A O 1
ATOM 762 N N . PRO A 1 99 ? 13.495 1.889 5.204 1.00 91.56 99 PRO A N 1
ATOM 763 C CA . PRO A 1 99 ? 12.051 1.937 4.997 1.00 91.56 99 PRO A CA 1
ATOM 764 C C . PRO A 1 99 ? 11.387 0.576 5.219 1.00 91.56 99 PRO A C 1
ATOM 766 O O . PRO A 1 99 ? 11.893 -0.452 4.767 1.00 91.56 99 PRO A O 1
ATOM 769 N N . LEU A 1 100 ? 10.206 0.560 5.845 1.00 92.50 100 LEU A N 1
ATOM 770 C CA . LEU A 1 100 ? 9.476 -0.685 6.121 1.00 92.50 100 LEU A CA 1
ATOM 771 C C . LEU A 1 100 ? 9.251 -1.535 4.862 1.00 92.50 100 LEU A C 1
ATOM 773 O O . LEU A 1 100 ? 9.330 -2.761 4.922 1.00 92.50 100 LEU A O 1
ATOM 777 N N . ILE A 1 101 ? 8.985 -0.897 3.719 1.00 94.25 101 ILE A N 1
ATOM 778 C CA . ILE A 1 101 ? 8.790 -1.615 2.456 1.00 94.25 101 ILE A CA 1
ATOM 779 C C . ILE A 1 101 ? 10.018 -2.444 2.051 1.00 94.25 101 ILE A C 1
ATOM 781 O O . ILE A 1 101 ? 9.844 -3.509 1.469 1.00 94.25 101 ILE A O 1
ATOM 785 N N . THR A 1 102 ? 11.235 -2.006 2.387 1.00 91.44 102 THR A N 1
ATOM 786 C CA . THR A 1 102 ? 12.471 -2.742 2.087 1.00 91.44 102 THR A CA 1
ATOM 787 C C . THR A 1 102 ? 12.505 -4.061 2.851 1.00 91.44 102 THR A C 1
ATOM 789 O O . THR A 1 102 ? 12.713 -5.112 2.252 1.00 91.44 102 THR A O 1
ATOM 792 N N . HIS A 1 103 ? 12.177 -4.032 4.146 1.00 90.44 103 HIS A N 1
ATOM 793 C CA . HIS A 1 103 ? 12.059 -5.241 4.964 1.00 90.44 103 HIS A CA 1
ATOM 794 C C . HIS A 1 103 ? 10.952 -6.170 4.460 1.00 90.44 103 HIS A C 1
ATOM 796 O O . HIS A 1 103 ? 11.147 -7.378 4.371 1.00 90.44 103 HIS A O 1
ATOM 802 N N . VAL A 1 104 ? 9.796 -5.613 4.078 1.00 93.00 104 VAL A N 1
ATOM 803 C CA . VAL A 1 104 ? 8.705 -6.405 3.495 1.00 93.00 104 VAL A CA 1
ATOM 804 C C . VAL A 1 104 ? 9.174 -7.128 2.237 1.00 93.00 104 VAL A C 1
ATOM 806 O O . VAL A 1 104 ? 8.942 -8.327 2.130 1.00 93.00 104 VAL A O 1
ATOM 809 N N . LEU A 1 105 ? 9.826 -6.426 1.306 1.00 92.56 105 LEU A N 1
ATOM 810 C CA . LEU A 1 105 ? 10.324 -7.016 0.064 1.00 92.56 105 LEU A CA 1
ATOM 811 C C . LEU A 1 105 ? 11.384 -8.091 0.331 1.00 92.56 105 LEU A C 1
ATOM 813 O O . LEU A 1 105 ? 11.281 -9.164 -0.251 1.00 92.56 105 LEU A O 1
ATOM 817 N N . ALA A 1 106 ? 12.316 -7.870 1.261 1.00 90.69 106 ALA A N 1
ATOM 818 C CA . ALA A 1 106 ? 13.300 -8.885 1.644 1.00 90.69 106 ALA A CA 1
ATOM 819 C C . ALA A 1 106 ? 12.637 -10.172 2.173 1.00 90.69 106 ALA A C 1
ATOM 821 O O . ALA A 1 106 ? 13.040 -11.279 1.827 1.00 90.69 106 ALA A O 1
ATOM 822 N N . GLU A 1 107 ? 11.575 -10.055 2.971 1.00 90.06 107 GLU A N 1
ATOM 823 C CA . GLU A 1 107 ? 10.816 -11.220 3.444 1.00 90.06 107 GLU A CA 1
ATOM 824 C C . GLU A 1 107 ? 10.086 -11.936 2.300 1.00 90.06 107 GLU A C 1
ATOM 826 O O . GLU A 1 107 ? 10.073 -13.166 2.253 1.00 90.06 107 GLU A O 1
ATOM 831 N N . VAL A 1 108 ? 9.529 -11.194 1.334 1.00 92.00 108 VAL A N 1
ATOM 832 C CA . VAL A 1 108 ? 8.923 -11.806 0.138 1.00 92.00 108 VAL A CA 1
ATOM 833 C C . VAL A 1 108 ? 9.970 -12.537 -0.703 1.00 92.00 108 VAL A C 1
ATOM 835 O O . VAL A 1 108 ? 9.692 -13.632 -1.187 1.00 92.00 108 VAL A O 1
ATOM 838 N N . GLU A 1 109 ? 11.164 -11.965 -0.863 1.00 91.62 109 GLU A N 1
ATOM 839 C CA . GLU A 1 109 ? 12.277 -12.575 -1.599 1.00 91.62 109 GLU A CA 1
ATOM 840 C C . GLU A 1 109 ? 12.728 -13.895 -0.955 1.00 91.62 109 GLU A C 1
ATOM 842 O O . GLU A 1 109 ? 12.936 -14.888 -1.653 1.00 91.62 109 GLU A O 1
ATOM 847 N N . HIS A 1 110 ? 12.772 -13.953 0.379 1.00 89.69 11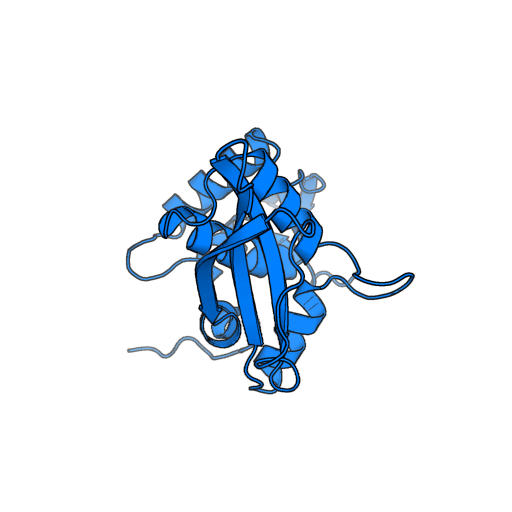0 HIS A N 1
ATOM 848 C CA . HIS A 1 110 ? 13.045 -15.183 1.129 1.00 89.69 110 HIS A CA 1
ATOM 849 C C . HIS A 1 110 ? 11.874 -16.185 1.147 1.00 89.69 110 HIS A C 1
ATOM 851 O O . HIS A 1 110 ? 12.009 -17.282 1.690 1.00 89.69 110 HIS A O 1
ATOM 857 N N . GLY A 1 111 ? 10.722 -15.842 0.561 1.00 88.56 111 GLY A N 1
ATOM 858 C CA . GLY A 1 111 ? 9.523 -16.683 0.568 1.00 88.56 111 GLY A CA 1
ATOM 859 C C . GLY A 1 111 ? 8.801 -16.729 1.920 1.00 88.56 111 GLY A C 1
ATOM 860 O O . GLY A 1 111 ? 7.947 -17.595 2.130 1.00 88.56 111 GLY A O 1
ATOM 861 N N . SER A 1 112 ? 9.113 -15.808 2.833 1.00 89.06 112 SER A N 1
ATOM 862 C CA . SER A 1 112 ? 8.481 -15.708 4.144 1.00 89.06 112 SER A CA 1
ATOM 863 C C . SER A 1 112 ? 7.074 -15.102 4.045 1.00 89.06 112 SER A C 1
ATOM 865 O O . SER A 1 112 ? 6.865 -14.080 3.381 1.00 89.06 112 SER A O 1
ATOM 867 N N . PRO A 1 113 ? 6.076 -15.660 4.755 1.00 89.31 113 PRO A N 1
ATOM 868 C CA . PRO A 1 113 ? 4.762 -15.041 4.849 1.00 89.31 113 PRO A CA 1
ATOM 869 C C . PRO A 1 113 ? 4.816 -13.685 5.566 1.00 89.31 113 PRO A C 1
ATOM 871 O O . PRO A 1 113 ? 5.168 -13.598 6.743 1.00 89.31 113 PRO A O 1
ATOM 874 N N . CYS A 1 114 ? 4.378 -12.635 4.874 1.00 91.94 114 CYS A N 1
ATOM 875 C CA . CYS A 1 114 ? 4.170 -11.307 5.447 1.00 91.94 114 CYS A CA 1
ATOM 876 C C . CYS A 1 114 ? 2.763 -10.779 5.134 1.00 91.94 114 CYS A C 1
ATOM 878 O O . CYS A 1 114 ? 2.207 -11.014 4.052 1.00 91.94 114 CYS A O 1
ATOM 880 N N . PHE A 1 115 ? 2.158 -10.089 6.100 1.00 92.94 115 PHE A N 1
ATOM 881 C CA . PHE A 1 115 ? 0.768 -9.643 6.041 1.00 92.94 115 PHE A CA 1
ATOM 882 C C . PHE A 1 115 ? 0.646 -8.212 6.534 1.00 92.94 115 PHE A C 1
ATOM 884 O O . PHE A 1 115 ? 1.254 -7.834 7.530 1.00 92.94 115 PHE A O 1
ATOM 891 N N . LEU A 1 116 ? -0.202 -7.433 5.877 1.00 93.19 116 LEU A N 1
ATOM 892 C CA . LEU A 1 116 ? -0.685 -6.171 6.403 1.00 93.19 116 LEU A CA 1
ATOM 893 C C . LEU A 1 116 ? -1.990 -6.432 7.132 1.00 93.19 116 LEU A C 1
ATOM 895 O O . LEU A 1 116 ? -2.906 -7.043 6.578 1.00 93.19 116 LEU A O 1
ATOM 899 N N . VAL A 1 117 ? -2.091 -5.939 8.353 1.00 90.81 117 VAL A N 1
ATOM 900 C CA . VAL A 1 117 ? -3.305 -6.047 9.144 1.00 90.81 117 VAL A CA 1
ATOM 901 C C . VAL A 1 117 ? -3.814 -4.653 9.456 1.00 90.81 117 VAL A C 1
ATOM 903 O O . VAL A 1 117 ? -3.126 -3.872 10.110 1.00 90.81 117 VAL A O 1
ATOM 906 N N . LEU A 1 118 ? -5.044 -4.374 9.031 1.00 90.06 118 LEU A N 1
ATOM 907 C CA . LEU A 1 118 ? -5.809 -3.217 9.471 1.00 90.06 118 LEU A CA 1
ATOM 908 C C . LEU A 1 118 ? -6.892 -3.677 10.440 1.00 90.06 118 LEU A C 1
ATOM 910 O O . LEU A 1 118 ? -7.698 -4.547 10.108 1.00 90.06 118 LEU A O 1
ATOM 914 N N . THR A 1 119 ? -6.919 -3.088 11.629 1.00 90.12 119 THR A N 1
ATOM 915 C CA . THR A 1 119 ? -7.956 -3.344 12.634 1.00 90.12 119 THR A CA 1
ATOM 916 C C . THR A 1 119 ? -8.776 -2.081 12.826 1.00 90.12 119 THR A C 1
ATOM 918 O O . THR A 1 119 ? -8.215 -1.018 13.079 1.00 90.12 119 THR A O 1
ATOM 921 N N . TYR A 1 120 ? -10.098 -2.189 12.710 1.00 89.94 120 TYR A N 1
ATOM 922 C CA . TYR A 1 120 ? -11.011 -1.080 12.968 1.00 89.94 120 TYR A CA 1
ATOM 923 C C . TYR A 1 120 ? -11.577 -1.211 14.366 1.00 89.94 120 TYR A C 1
ATOM 925 O O . TYR A 1 120 ? -12.153 -2.242 14.726 1.00 89.94 120 TYR A O 1
ATOM 933 N N . TRP A 1 121 ? -11.440 -0.137 15.124 1.00 92.69 121 TRP A N 1
ATOM 934 C CA . TRP A 1 121 ? -11.861 -0.054 16.504 1.00 92.69 121 TRP A CA 1
ATOM 935 C C . TRP A 1 121 ? -13.021 0.911 16.626 1.00 92.69 121 TRP A C 1
ATOM 937 O O . TRP A 1 121 ? -12.968 1.992 16.049 1.00 92.69 121 TRP A O 1
ATOM 947 N N . ARG A 1 122 ? -14.042 0.554 17.399 1.00 94.69 122 ARG A N 1
ATOM 948 C CA . ARG A 1 122 ? -15.138 1.460 17.739 1.00 94.69 122 ARG A CA 1
ATOM 949 C C . ARG A 1 122 ? -14.962 1.963 19.153 1.00 94.69 122 ARG A C 1
ATOM 951 O O . ARG A 1 122 ? -14.855 1.165 20.081 1.00 94.69 122 ARG A O 1
ATOM 958 N N . HIS A 1 123 ? -14.978 3.276 19.323 1.00 95.19 123 HIS A N 1
ATOM 959 C CA . HIS A 1 123 ? -15.082 3.880 20.637 1.00 95.19 123 HIS A CA 1
ATOM 960 C C . HIS A 1 123 ? -16.473 3.587 21.215 1.00 95.19 123 HIS A C 1
ATOM 962 O O . HIS A 1 123 ? -17.489 3.954 20.624 1.00 95.19 123 HIS A O 1
ATOM 968 N N . GLN A 1 124 ? -16.532 2.967 22.392 1.00 93.94 124 GLN A N 1
ATOM 969 C CA . GLN A 1 124 ? -17.779 2.458 22.983 1.00 93.94 124 GLN A CA 1
ATOM 970 C C . GLN A 1 124 ? -18.831 3.554 23.220 1.00 93.94 124 GLN A C 1
ATOM 972 O O . GLN A 1 124 ? -20.014 3.340 22.978 1.00 93.94 124 GLN A O 1
ATOM 977 N N . THR A 1 125 ? -18.405 4.743 23.658 1.00 93.31 125 THR A N 1
ATOM 978 C CA . THR A 1 125 ? -19.321 5.864 23.943 1.00 93.31 125 THR A CA 1
ATOM 979 C C . THR A 1 125 ? -19.699 6.693 22.715 1.00 93.31 125 THR A C 1
ATOM 981 O O . THR A 1 125 ? -20.868 7.018 22.535 1.00 93.31 125 THR A O 1
ATOM 984 N N . THR A 1 126 ? -18.726 7.092 21.889 1.00 94.81 126 THR A N 1
ATOM 985 C CA . THR A 1 126 ? -18.955 8.032 20.777 1.00 94.81 126 THR A CA 1
ATOM 986 C C . THR A 1 126 ? -19.338 7.333 19.475 1.00 94.81 126 THR A C 1
ATOM 988 O O . THR A 1 126 ? -19.838 7.982 18.562 1.00 94.81 126 THR A O 1
ATOM 991 N N . GLY A 1 127 ? -19.096 6.022 19.367 1.00 91.12 127 GLY A N 1
ATOM 992 C CA . GLY A 1 127 ? -19.252 5.266 18.126 1.00 91.12 127 GLY A CA 1
ATOM 993 C C . GLY A 1 127 ? -18.179 5.568 17.075 1.00 91.12 127 GLY A C 1
ATOM 994 O O . GLY A 1 127 ? -18.257 5.031 15.972 1.00 91.12 127 GLY A O 1
ATOM 995 N N . GLU A 1 128 ? -17.190 6.408 17.396 1.00 91.88 128 GLU A N 1
ATOM 996 C CA . GLU A 1 128 ? -16.107 6.780 16.485 1.00 91.88 128 GLU A CA 1
ATOM 997 C C . GLU A 1 128 ? -15.304 5.550 16.053 1.00 91.88 128 GLU A C 1
ATOM 999 O O . GLU A 1 128 ? -14.993 4.688 16.877 1.00 91.88 128 GLU A O 1
ATOM 1004 N N . ILE A 1 129 ? -14.969 5.475 14.761 1.00 88.81 129 ILE A N 1
ATOM 1005 C CA . ILE A 1 129 ? -14.151 4.397 14.205 1.00 88.81 129 ILE A CA 1
ATOM 1006 C C . ILE A 1 129 ? -12.712 4.876 14.024 1.00 88.81 129 ILE A C 1
ATOM 1008 O O . ILE A 1 129 ? -12.449 5.769 13.219 1.00 88.81 129 ILE A O 1
ATOM 1012 N N . ALA A 1 130 ? -11.780 4.222 14.711 1.00 86.81 130 ALA A N 1
ATOM 1013 C CA . ALA A 1 130 ? -10.347 4.462 14.600 1.00 86.81 130 ALA A CA 1
ATOM 1014 C C . ALA A 1 130 ? -9.652 3.227 14.000 1.00 86.81 130 ALA A C 1
ATOM 1016 O O . ALA A 1 130 ? -9.793 2.133 14.547 1.00 86.81 130 ALA A O 1
ATOM 1017 N N . PRO A 1 131 ? -8.911 3.346 12.885 1.00 87.00 131 PRO A N 1
ATOM 1018 C CA . PRO A 1 131 ? -8.114 2.245 12.361 1.00 87.00 131 PRO A CA 1
ATOM 1019 C C . PRO A 1 131 ? -6.726 2.192 13.017 1.00 87.00 131 PRO A C 1
ATOM 1021 O O . PRO A 1 131 ? -6.080 3.223 13.203 1.00 87.00 131 PRO A O 1
ATOM 1024 N N . THR A 1 132 ? -6.222 0.989 13.282 1.00 88.25 132 THR A N 1
ATOM 1025 C CA . THR A 1 132 ? -4.789 0.734 13.495 1.00 88.25 132 THR A CA 1
ATOM 1026 C C . THR A 1 132 ? -4.254 -0.172 12.395 1.00 88.25 132 THR A C 1
ATOM 1028 O O . THR A 1 132 ? -5.000 -0.946 11.792 1.00 88.25 132 THR A O 1
ATOM 1031 N N . CYS A 1 133 ? -2.962 -0.052 12.101 1.00 88.12 133 CYS A N 1
ATOM 1032 C CA . CYS A 1 13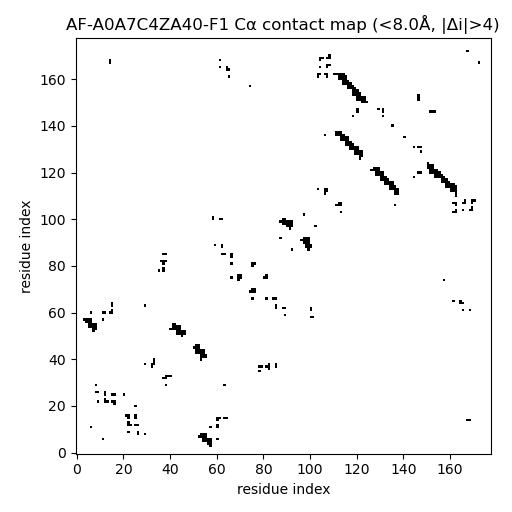3 ? -2.301 -0.766 11.018 1.00 88.12 133 CYS A CA 1
ATOM 1033 C C . CYS A 1 133 ? -0.964 -1.322 11.506 1.00 88.12 133 CYS A C 1
ATOM 1035 O O . CYS A 1 133 ? -0.254 -0.651 12.253 1.00 88.12 133 CYS A O 1
ATOM 1037 N N . GLY A 1 134 ? -0.607 -2.523 11.060 1.00 89.25 134 GLY A N 1
ATOM 1038 C CA . GLY A 1 134 ? 0.741 -3.048 11.230 1.00 89.25 134 GLY A CA 1
ATOM 1039 C C . GLY A 1 134 ? 1.056 -4.168 10.253 1.00 89.25 134 GLY A C 1
ATOM 1040 O O . GLY A 1 134 ? 0.172 -4.931 9.855 1.00 89.25 134 GLY A O 1
ATOM 1041 N N . VAL A 1 135 ? 2.328 -4.263 9.878 1.00 90.88 135 VAL A N 1
ATOM 1042 C CA . VAL A 1 135 ? 2.867 -5.433 9.185 1.00 90.88 135 VAL A CA 1
ATOM 1043 C C . VAL A 1 135 ? 3.149 -6.535 10.207 1.00 90.88 135 VAL A C 1
ATOM 1045 O O . VAL A 1 135 ? 3.567 -6.266 11.333 1.00 90.88 135 VAL A O 1
ATOM 1048 N N . ARG A 1 136 ? 2.865 -7.778 9.821 1.00 89.31 136 ARG A N 1
ATOM 1049 C CA . ARG A 1 136 ? 3.187 -8.989 10.572 1.00 89.31 136 ARG A CA 1
ATOM 1050 C C . ARG A 1 136 ? 4.012 -9.912 9.700 1.00 89.31 136 ARG A C 1
ATOM 1052 O O . ARG A 1 136 ? 3.579 -10.281 8.605 1.00 89.31 136 ARG A O 1
ATOM 1059 N N . PHE A 1 137 ? 5.169 -10.283 10.217 1.00 87.25 137 PHE A N 1
ATOM 1060 C CA . PHE A 1 137 ? 5.991 -11.360 9.685 1.00 87.25 137 PHE A CA 1
ATOM 1061 C C . PHE A 1 137 ? 5.613 -12.671 10.376 1.00 87.25 137 PHE A C 1
ATOM 1063 O O . PHE A 1 137 ? 4.873 -12.655 11.362 1.00 87.25 137 PHE A O 1
ATOM 1070 N N . HIS A 1 138 ? 6.062 -13.803 9.835 1.00 76.31 138 HIS A N 1
ATOM 1071 C CA . HIS A 1 138 ? 5.621 -15.139 10.250 1.00 76.31 138 HIS A CA 1
ATOM 1072 C C . HIS A 1 138 ? 5.631 -15.356 11.776 1.00 76.31 138 HIS A C 1
ATOM 1074 O O . HIS A 1 138 ? 4.680 -15.908 12.323 1.00 76.31 138 HIS A O 1
ATOM 1080 N N . GLU A 1 139 ? 6.646 -14.842 12.470 1.00 69.00 139 GLU A N 1
ATOM 1081 C CA . GLU A 1 139 ? 6.815 -14.979 13.923 1.00 69.00 139 GLU A CA 1
ATOM 1082 C C . GLU A 1 139 ? 5.801 -14.171 14.758 1.00 69.00 139 GLU A C 1
ATOM 1084 O O . GLU A 1 139 ? 5.611 -14.441 15.942 1.00 69.00 139 GLU A O 1
ATOM 1089 N N . GLU A 1 140 ? 5.118 -13.192 14.160 1.00 75.50 140 GLU A N 1
ATOM 1090 C CA . GLU A 1 140 ? 4.240 -12.250 14.864 1.00 75.50 140 GLU A CA 1
ATOM 1091 C C . GLU A 1 140 ? 2.750 -12.410 14.523 1.00 75.50 140 GLU A C 1
ATOM 1093 O O . GLU A 1 140 ? 1.926 -11.610 14.977 1.00 75.50 140 GLU A O 1
ATOM 1098 N N . LEU A 1 141 ? 2.375 -13.417 13.726 1.00 68.62 141 LEU A N 1
ATOM 1099 C CA . LEU A 1 141 ? 1.011 -13.555 13.191 1.00 68.62 141 LEU A CA 1
ATOM 1100 C C . LEU A 1 141 ? -0.075 -13.617 14.270 1.00 68.62 141 LEU A C 1
ATOM 1102 O O . LEU A 1 141 ? -1.156 -13.051 14.080 1.00 68.62 141 LEU A O 1
ATOM 1106 N N . ASP A 1 142 ? 0.240 -14.232 15.408 1.00 71.06 142 ASP A N 1
ATOM 1107 C CA . ASP A 1 142 ? -0.684 -14.403 16.531 1.00 71.06 142 ASP A CA 1
ATOM 1108 C C . ASP A 1 142 ? -0.652 -13.237 17.530 1.00 71.06 142 ASP A C 1
ATOM 1110 O O . ASP A 1 142 ? -1.430 -13.206 18.488 1.00 71.06 142 ASP A O 1
ATOM 1114 N N . ARG A 1 143 ? 0.226 -12.243 17.330 1.00 73.25 143 ARG A N 1
ATOM 1115 C CA . ARG A 1 143 ? 0.371 -11.135 18.275 1.00 73.25 143 ARG A CA 1
ATOM 1116 C C . ARG A 1 143 ? -0.845 -10.198 18.197 1.00 73.25 143 ARG A C 1
ATOM 1118 O O . ARG A 1 143 ? -1.126 -9.661 17.115 1.00 73.25 143 ARG A O 1
ATOM 1125 N N . PRO A 1 144 ? -1.546 -9.941 19.321 1.00 67.19 144 PRO A N 1
ATOM 1126 C CA . PRO A 1 144 ? -2.717 -9.072 19.326 1.00 67.19 144 PRO A CA 1
ATOM 1127 C C . PRO A 1 144 ? -2.344 -7.650 18.894 1.00 67.19 144 PRO A C 1
ATOM 1129 O O . PRO A 1 144 ? -1.243 -7.166 19.161 1.00 67.19 144 PRO A O 1
ATOM 1132 N N . PHE A 1 145 ? -3.266 -6.980 18.204 1.00 75.69 145 PHE A N 1
ATOM 1133 C CA . PHE A 1 145 ? -3.148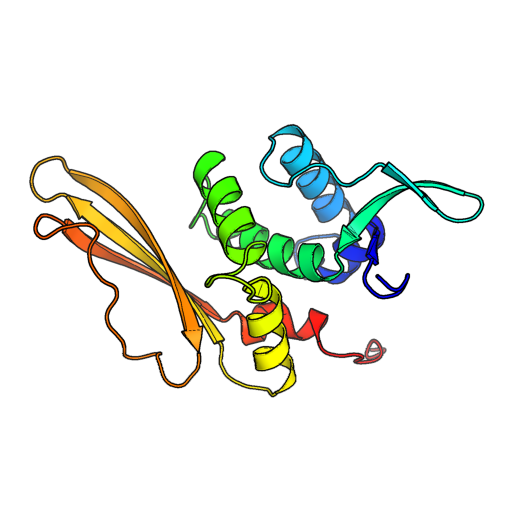 -5.547 17.957 1.00 75.69 145 PHE A CA 1
ATOM 1134 C C . PHE A 1 145 ? -3.598 -4.788 19.195 1.00 75.69 145 PHE A C 1
ATOM 1136 O O . PHE A 1 145 ? -4.654 -5.082 19.755 1.00 75.69 145 PHE A O 1
ATOM 1143 N N . GLU A 1 146 ? -2.798 -3.811 19.606 1.00 80.56 146 GLU A N 1
ATOM 1144 C CA . GLU A 1 146 ? -3.163 -2.931 20.706 1.00 80.56 146 GLU A CA 1
ATOM 1145 C C . GLU A 1 146 ? -4.284 -1.991 20.259 1.00 80.56 146 GLU A C 1
ATOM 1147 O O . GLU A 1 146 ? -4.245 -1.403 19.170 1.00 80.56 146 GLU A O 1
ATOM 1152 N N . ALA A 1 147 ? -5.308 -1.888 21.103 1.00 85.12 147 ALA A N 1
ATOM 1153 C CA . ALA A 1 147 ? -6.377 -0.926 20.916 1.00 85.12 147 ALA A CA 1
ATOM 1154 C C . ALA A 1 147 ? -5.817 0.501 21.057 1.00 85.12 147 ALA A C 1
ATOM 1156 O O . ALA A 1 147 ? -4.929 0.720 21.883 1.00 85.12 147 ALA A O 1
ATOM 1157 N N . PRO A 1 148 ? -6.373 1.499 20.344 1.00 86.81 148 PRO A N 1
ATOM 1158 C CA . PRO A 1 148 ? -5.980 2.898 20.519 1.00 86.81 148 PRO A CA 1
ATOM 1159 C C . PRO A 1 148 ? -6.119 3.390 21.966 1.00 86.81 148 PRO A C 1
ATOM 1161 O O . PRO A 1 148 ? -5.392 4.278 22.404 1.00 86.81 148 PRO A O 1
ATOM 1164 N N . SER A 1 149 ? -7.080 2.833 22.709 1.00 89.25 149 SER A N 1
ATOM 1165 C CA . SER A 1 149 ? -7.257 3.041 24.146 1.00 89.25 149 SER A CA 1
ATOM 1166 C C . SER A 1 149 ? -8.138 1.941 24.747 1.00 89.25 149 SER A C 1
ATOM 1168 O O . SER A 1 149 ? -8.752 1.159 24.024 1.00 89.25 149 SER A O 1
ATOM 1170 N N . GLN A 1 150 ? -8.282 1.929 26.074 1.00 91.38 150 GLN A N 1
ATOM 1171 C CA . GLN A 1 150 ? -9.183 1.012 26.791 1.00 91.38 150 GLN A CA 1
ATOM 1172 C C . GLN A 1 150 ? -10.677 1.164 26.437 1.00 91.38 150 GLN A C 1
ATOM 1174 O O . GLN A 1 150 ? -11.476 0.299 26.778 1.00 91.38 150 GLN A O 1
ATOM 1179 N N . PHE A 1 151 ? -11.069 2.261 25.778 1.00 93.69 151 PHE A N 1
ATOM 1180 C CA . PHE A 1 151 ? -12.464 2.542 25.409 1.00 93.69 151 PHE A CA 1
ATOM 1181 C C . PHE A 1 151 ? -12.833 2.046 24.006 1.00 93.69 151 PHE A C 1
ATOM 1183 O O . PHE A 1 151 ? -13.929 2.325 23.518 1.00 93.69 151 PHE A O 1
ATOM 1190 N N . HIS A 1 152 ? -11.910 1.352 23.344 1.00 94.38 152 HIS A N 1
ATOM 1191 C CA . HIS A 1 152 ? -12.054 0.878 21.980 1.00 94.38 152 HIS A CA 1
ATOM 1192 C C . HIS A 1 152 ? -12.241 -0.638 21.947 1.00 94.38 152 HIS A C 1
ATOM 1194 O O . HIS A 1 152 ? -11.464 -1.382 22.539 1.00 94.38 152 HIS A O 1
ATOM 1200 N N . GLU A 1 153 ? -13.249 -1.096 21.208 1.00 92.56 153 GLU A N 1
ATOM 1201 C CA . GLU A 1 153 ? -13.481 -2.517 20.938 1.00 92.56 153 GLU A CA 1
ATOM 1202 C C . GLU A 1 153 ? -13.244 -2.841 19.454 1.00 92.56 153 GLU A C 1
ATOM 1204 O O . GLU A 1 153 ? -13.517 -1.996 18.592 1.00 92.56 153 GLU A O 1
ATOM 1209 N N . PRO A 1 154 ? -12.725 -4.034 19.120 1.00 90.81 154 PRO A N 1
ATOM 1210 C CA . PRO A 1 154 ? -12.487 -4.408 17.734 1.00 90.81 154 PRO A CA 1
ATOM 1211 C C . PRO A 1 154 ? -13.819 -4.680 17.022 1.00 90.81 154 PRO A C 1
ATOM 1213 O O . PRO A 1 154 ? -14.644 -5.456 17.497 1.00 90.81 154 PRO A O 1
ATOM 1216 N N . VAL A 1 155 ? -14.018 -4.066 15.856 1.00 91.12 155 VAL A N 1
ATOM 1217 C CA . VAL A 1 155 ? -15.229 -4.243 15.032 1.00 91.12 155 VAL A CA 1
ATOM 1218 C C . VAL A 1 155 ? -14.964 -5.164 13.855 1.00 91.12 155 VAL A C 1
ATOM 1220 O O . VAL A 1 155 ? -15.781 -6.014 13.515 1.00 91.12 155 VAL A O 1
ATOM 1223 N N . SER A 1 156 ? -13.832 -4.961 13.187 1.00 88.00 156 SER A N 1
ATOM 1224 C CA . SER A 1 156 ? -13.462 -5.732 12.008 1.00 88.00 156 SER A CA 1
ATOM 1225 C C . SER A 1 156 ? -11.957 -5.709 11.788 1.00 88.00 156 SER A C 1
ATOM 1227 O O . SER A 1 156 ? -11.241 -4.841 12.298 1.00 88.00 156 SER A O 1
ATOM 1229 N N . LYS A 1 157 ? -11.486 -6.686 11.015 1.00 87.50 157 LYS A N 1
ATOM 1230 C CA . LYS A 1 157 ? -10.089 -6.842 10.627 1.00 87.50 157 LYS A CA 1
ATOM 1231 C C . LYS A 1 157 ? -10.023 -7.063 9.120 1.00 87.50 157 LYS A C 1
ATOM 1233 O O . LYS A 1 157 ? -10.723 -7.926 8.597 1.00 87.50 157 LYS A O 1
ATOM 1238 N N . CYS A 1 158 ? -9.163 -6.315 8.444 1.00 87.62 158 CYS A N 1
ATOM 1239 C CA . CYS A 1 158 ? -8.761 -6.571 7.068 1.00 87.62 158 CYS A CA 1
ATOM 1240 C C . CYS A 1 158 ? -7.326 -7.108 7.085 1.00 87.62 158 CYS A C 1
ATOM 1242 O O . CYS A 1 158 ? -6.442 -6.502 7.690 1.00 87.62 158 CYS A O 1
ATOM 1244 N N . VAL A 1 159 ? -7.101 -8.262 6.455 1.00 89.94 159 VAL A N 1
ATOM 1245 C CA . VAL A 1 159 ? -5.777 -8.887 6.352 1.00 89.94 159 VAL A CA 1
ATOM 1246 C C . VAL A 1 159 ? -5.414 -8.999 4.883 1.00 89.94 159 VAL A C 1
ATOM 1248 O O . VAL A 1 159 ? -6.087 -9.697 4.131 1.00 89.94 159 VAL A O 1
ATOM 1251 N N . THR A 1 160 ? -4.347 -8.313 4.484 1.00 91.50 160 THR A N 1
ATOM 1252 C CA . THR A 1 160 ? -3.827 -8.344 3.114 1.00 91.50 160 THR A CA 1
ATOM 1253 C C . THR A 1 160 ? -2.534 -9.162 3.090 1.00 91.50 160 THR A C 1
ATOM 1255 O O . THR A 1 160 ? -1.574 -8.782 3.766 1.00 91.50 160 THR A O 1
ATOM 1258 N N . PRO A 1 161 ? -2.469 -10.282 2.348 1.00 92.56 161 PRO A N 1
ATOM 1259 C CA . PRO A 1 161 ? -1.251 -11.078 2.223 1.00 92.56 161 PRO A CA 1
ATOM 1260 C C . PRO A 1 161 ? -0.237 -10.346 1.333 1.00 92.56 161 PRO A C 1
ATOM 1262 O O . PRO A 1 161 ? -0.264 -10.456 0.106 1.00 92.56 161 PRO A O 1
ATOM 1265 N N . LEU A 1 162 ? 0.664 -9.585 1.959 1.00 94.25 162 LEU A N 1
ATOM 1266 C CA . LEU A 1 162 ? 1.659 -8.773 1.256 1.00 94.25 162 LEU A CA 1
ATOM 1267 C C . LEU A 1 162 ? 2.597 -9.633 0.408 1.00 94.25 162 LEU A C 1
ATOM 1269 O O . LEU A 1 162 ? 2.881 -9.255 -0.720 1.00 94.25 162 LEU A O 1
ATOM 1273 N N . HIS A 1 163 ? 3.001 -10.808 0.892 1.00 92.81 163 HIS A N 1
ATOM 1274 C CA . HIS A 1 163 ? 3.869 -11.730 0.151 1.00 92.81 163 HIS A CA 1
ATOM 1275 C C . HIS A 1 163 ? 3.279 -12.159 -1.204 1.00 92.81 163 HIS A C 1
ATOM 1277 O O . HIS A 1 163 ? 3.986 -12.180 -2.206 1.00 92.81 163 HIS A O 1
ATOM 1283 N N . LEU A 1 164 ? 1.967 -12.414 -1.279 1.00 92.00 164 LEU A N 1
ATOM 1284 C CA . LEU A 1 164 ? 1.300 -12.726 -2.550 1.00 92.00 164 LEU A CA 1
ATOM 1285 C C . LEU A 1 164 ? 1.180 -11.489 -3.439 1.00 92.00 164 LEU A C 1
ATOM 1287 O O . LEU A 1 164 ? 1.394 -11.553 -4.650 1.00 92.00 164 LEU A O 1
ATOM 1291 N 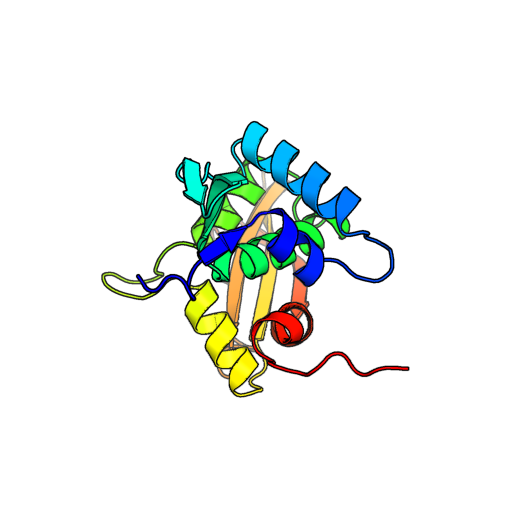N . LEU A 1 165 ? 0.833 -10.347 -2.839 1.00 91.94 165 LEU A N 1
ATOM 1292 C CA . LEU A 1 165 ? 0.672 -9.105 -3.582 1.00 91.94 165 LEU A CA 1
ATOM 1293 C C . LEU A 1 165 ? 2.004 -8.605 -4.150 1.00 91.94 165 LEU A C 1
ATOM 1295 O O . LEU A 1 165 ? 2.005 -8.031 -5.237 1.00 91.94 165 LEU A O 1
ATOM 1299 N N . LEU A 1 166 ? 3.113 -8.812 -3.444 1.00 93.44 166 LEU A N 1
ATOM 1300 C CA . LEU A 1 166 ? 4.402 -8.204 -3.750 1.00 93.44 166 LEU A CA 1
ATOM 1301 C C . LEU A 1 166 ? 5.409 -9.149 -4.416 1.00 93.44 166 LEU A C 1
ATOM 1303 O O . LEU A 1 166 ? 6.461 -8.681 -4.838 1.00 93.44 166 LEU A O 1
ATOM 1307 N N . ALA A 1 167 ? 5.077 -10.429 -4.617 1.00 90.88 167 ALA A N 1
ATOM 1308 C CA . ALA A 1 167 ? 5.956 -11.405 -5.281 1.00 90.88 167 ALA A CA 1
ATOM 1309 C C . ALA A 1 167 ? 6.537 -10.906 -6.623 1.00 90.88 167 ALA A C 1
ATOM 1311 O O . ALA A 1 167 ? 7.708 -11.118 -6.930 1.00 90.88 167 ALA A O 1
ATOM 1312 N N . ARG A 1 168 ? 5.743 -10.155 -7.399 1.00 87.31 168 ARG A N 1
ATOM 1313 C CA . ARG A 1 168 ? 6.151 -9.572 -8.693 1.00 87.31 168 ARG A CA 1
ATOM 1314 C C . ARG A 1 168 ? 7.178 -8.434 -8.611 1.00 87.31 168 ARG A C 1
ATOM 1316 O O . ARG A 1 168 ? 7.602 -7.942 -9.649 1.00 87.31 168 ARG A O 1
ATOM 1323 N N . PHE A 1 169 ? 7.527 -7.979 -7.410 1.00 87.94 169 PHE A N 1
ATOM 1324 C CA . PHE A 1 169 ? 8.521 -6.925 -7.192 1.00 87.94 169 PHE A CA 1
ATOM 1325 C C . PHE A 1 169 ? 9.879 -7.465 -6.736 1.00 87.94 169 PHE A C 1
ATOM 1327 O O . PHE A 1 169 ? 10.818 -6.685 -6.669 1.00 87.94 169 PHE A O 1
ATOM 1334 N N . VAL A 1 170 ? 9.979 -8.763 -6.431 1.00 84.44 170 VAL A N 1
ATOM 1335 C CA . VAL A 1 170 ? 11.217 -9.404 -5.941 1.00 84.44 170 VAL A CA 1
ATOM 1336 C C . VAL A 1 170 ? 11.718 -10.517 -6.854 1.00 84.44 170 VAL A C 1
ATOM 1338 O O . VAL A 1 170 ? 12.842 -10.978 -6.727 1.00 84.44 170 VAL A O 1
ATOM 1341 N N . SER A 1 171 ? 10.880 -10.975 -7.783 1.00 62.50 171 SER A N 1
ATOM 1342 C CA . SER A 1 171 ? 11.266 -11.998 -8.744 1.00 62.50 171 SER A CA 1
ATOM 1343 C C . SER A 1 171 ? 11.702 -11.351 -10.057 1.00 62.50 171 SER A C 1
ATOM 1345 O O . SER A 1 171 ? 10.857 -10.814 -10.773 1.00 62.50 171 SER A O 1
ATOM 1347 N N . ASP A 1 172 ? 12.965 -11.534 -10.447 1.00 49.56 172 ASP A N 1
ATOM 1348 C CA . ASP A 1 172 ? 13.401 -11.512 -11.855 1.00 49.56 172 ASP A CA 1
ATOM 1349 C C . ASP A 1 172 ? 12.832 -12.739 -12.596 1.00 49.56 172 ASP A C 1
ATOM 1351 O O . ASP A 1 172 ? 13.545 -13.504 -13.246 1.00 49.56 172 ASP A O 1
ATOM 1355 N N . LEU A 1 173 ? 11.530 -13.007 -12.462 1.00 37.38 173 LEU A N 1
ATOM 1356 C CA . LEU A 1 173 ? 10.900 -14.073 -13.222 1.00 37.38 173 LEU A CA 1
ATOM 1357 C C . LEU A 1 173 ? 10.761 -13.559 -14.659 1.00 37.38 173 LEU A C 1
ATOM 1359 O O . LEU A 1 173 ? 9.972 -12.634 -14.886 1.00 37.38 173 LEU A O 1
ATOM 1363 N N . PRO A 1 174 ? 11.505 -14.116 -15.638 1.00 32.78 174 PRO A N 1
ATOM 1364 C CA . PRO A 1 174 ? 11.274 -13.782 -17.031 1.00 32.78 174 PRO A CA 1
ATOM 1365 C C . PRO A 1 174 ? 9.800 -14.046 -17.312 1.00 32.78 174 PRO A C 1
ATOM 1367 O O . PRO A 1 174 ? 9.275 -15.091 -16.919 1.00 32.78 174 PRO A O 1
ATOM 1370 N N . ALA A 1 175 ? 9.137 -13.071 -17.940 1.00 35.47 175 ALA A N 1
ATOM 1371 C CA . ALA A 1 175 ? 7.751 -13.179 -18.360 1.00 35.47 175 ALA A CA 1
ATOM 1372 C C . ALA A 1 175 ? 7.532 -14.571 -18.962 1.00 35.47 175 ALA A C 1
ATOM 1374 O O . ALA A 1 175 ? 8.115 -14.893 -20.000 1.00 35.47 175 ALA A O 1
ATOM 1375 N N . GLN A 1 176 ? 6.761 -15.423 -18.279 1.00 30.38 176 GLN A N 1
ATOM 1376 C CA . GLN A 1 176 ? 6.398 -16.703 -18.857 1.00 30.38 176 GLN A CA 1
ATOM 1377 C C . GLN A 1 176 ? 5.526 -16.402 -20.068 1.00 30.38 176 GLN A C 1
ATOM 1379 O O . GLN A 1 176 ? 4.386 -15.954 -19.951 1.00 30.38 176 GLN A O 1
ATOM 1384 N N . VAL A 1 177 ? 6.144 -16.584 -21.232 1.00 30.83 177 VAL A N 1
ATOM 1385 C CA . VAL A 1 177 ? 5.501 -16.648 -22.534 1.00 30.83 177 VAL A CA 1
ATOM 1386 C C . VAL A 1 177 ? 4.503 -17.799 -22.459 1.00 30.83 177 VAL A C 1
ATOM 1388 O O . VAL A 1 177 ? 4.911 -18.957 -22.381 1.00 30.83 177 VAL A O 1
ATOM 1391 N N . ASN A 1 178 ? 3.216 -17.462 -22.436 1.00 31.36 178 ASN A N 1
ATOM 1392 C CA . ASN A 1 178 ? 2.148 -18.363 -22.857 1.00 31.36 178 ASN A CA 1
ATOM 1393 C C . ASN A 1 178 ? 1.781 -18.019 -24.296 1.00 31.36 178 ASN A C 1
ATOM 1395 O O . ASN A 1 178 ? 1.618 -16.807 -24.572 1.00 31.36 178 ASN A O 1
#

Nearest PDB structures (foldseek):
  5k1a-assembly1_A  TM=3.179E-01  e=2.941E+00  Homo sapiens
  5w0r-assembly1_B  TM=3.605E-01  e=5.138E+00  Escherichia coli O157:H7
  5w1c-assembly1_A  TM=3.651E-01  e=5.433E+00  Escherichia coli O157:H7

Sequence (178 aa):
MDARDKIRVTEAAERIARPGRTPAQVRALWHRWMDAGIIPPAVETEWGAGGLAFIFPESAAAIAAVLFDLYDAGAVTARHQLASMWRYFAEPQHDGGEPLITHVLAEVEHGSP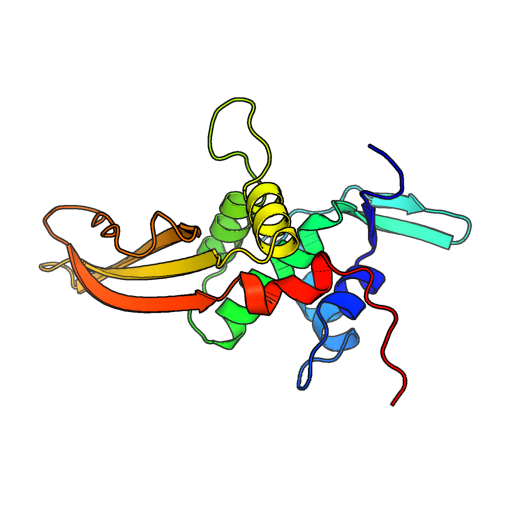CFLVLTYWRHQTTGEIAPTCGVRFHEELDRPFEAPSQFHEPVSKCVTPLHLLLARFVSDLPAQVN

pLDDT: mean 84.25, std 14.83, range [30.38, 96.12]

Radius of gyration: 17.5 Å; Cα contacts (8 Å, |Δi|>4): 253; chains: 1; bounding box: 42×34×51 Å

Mean predicted aligned error: 7.17 Å